Protein AF-A0AAD5RBA3-F1 (afdb_monomer)

InterPro domains:
  IPR004045 Glutathione S-transferase, N-terminal [PS50404] (87-194)
  IPR004046 Glutathione S-transferase, C-terminal [PF14497] (157-250)
  IPR010987 Glutathione S-transferase, C-terminal-like [PS50405] (135-258)
  IPR036249 Thioredoxin-like superfamily [SSF52833] (88-130)
  IPR036282 Glutathione S-transferase, C-terminal domain superfamily [SSF47616] (133-252)
  IPR050213 Glutathione S-transferase superfamily [PTHR11571] (128-251)

Secondary structure (DSSP, 8-state):
------------TTSSGGGSSS--------------SSSTTTSTTTTS-SSS-HHHHHHHHHHHHHH--HHHHHHHHHHHHHS---S--EEEEESSSTTHHHHHHHHHHTT---EEEEE-TTTHHHHHHHHS-SSHHHHHHHHHHHHHHHHHHHHHHHHHT--SHHHHHHHHHHHHHHHHHHHHHHHHHHHHTTSS-SSSSS--HHHHHHHHHHHHHHHH-TTTTTT-HHHHHHHHHHHT-TTTHHHHHHHSPPPPPP-

Solvent-accessible surface area (backbone atoms only — not comparable to full-atom values): 15992 Å² total; per-residue (Å²): 134,80,85,85,92,84,88,91,88,86,88,61,91,78,66,66,66,80,74,68,84,81,71,87,82,87,88,84,91,82,90,83,85,90,80,91,82,70,62,76,80,69,54,71,66,74,80,72,67,88,84,73,62,75,65,59,57,52,53,52,49,51,57,49,53,76,70,35,60,77,71,48,45,53,51,50,53,51,52,55,61,72,70,55,81,86,67,91,44,71,48,80,38,56,86,61,54,80,86,50,38,66,57,53,49,52,31,60,75,71,70,49,77,63,45,78,46,63,44,50,83,84,53,38,64,63,65,43,25,70,44,43,36,82,42,76,67,40,30,54,50,35,53,52,52,35,51,56,44,49,54,55,46,50,43,47,49,57,22,73,74,42,80,53,68,71,61,24,54,53,33,44,52,51,34,70,63,44,52,62,59,52,51,48,54,51,37,52,49,22,53,75,49,68,48,81,28,77,57,66,89,53,86,34,58,36,50,56,47,46,47,52,42,54,54,54,45,36,74,77,36,67,66,74,48,71,92,36,66,64,47,42,51,37,42,55,51,58,56,59,35,84,93,48,23,71,58,42,71,74,72,46,81,81,77,71,75,89,126

Nearest PDB structures (foldseek):
  2vcv-assembly8_P  TM=6.907E-01  e=1.932E-08  Homo sapiens
  1gsd-assembly1_A  TM=6.929E-01  e=4.645E-08  Homo sapiens
  5jcu-assembly2_D  TM=7.006E-01  e=5.476E-08  Homo sapiens
  2vct-assembly1_B  TM=6.713E-01  e=4.907E-08  Homo sapiens
  1ydk-assembly1_B  TM=6.712E-01  e=5.183E-08  Homo sapiens

Organism: Parelaphostrongylus tenuis (NCBI:txid148309)

Structure (mmCIF, N/CA/C/O backbone):
data_AF-A0AAD5RBA3-F1
#
_entry.id   AF-A0AAD5RBA3-F1
#
loop_
_atom_site.group_PDB
_atom_site.id
_atom_site.type_symbol
_atom_site.label_atom_id
_atom_site.label_alt_id
_atom_site.label_comp_id
_atom_site.label_asym_id
_atom_site.label_entity_id
_atom_site.label_seq_id
_atom_site.pdbx_PDB_ins_code
_atom_site.Cartn_x
_atom_site.Cartn_y
_atom_site.Cartn_z
_atom_site.occupancy
_atom_site.B_iso_or_equiv
_atom_site.auth_seq_id
_atom_site.auth_comp_id
_atom_site.auth_asym_id
_atom_site.auth_atom_id
_atom_site.pdbx_PDB_model_num
ATOM 1 N N . MET A 1 1 ? 56.903 -26.039 -48.514 1.00 31.09 1 MET A N 1
ATOM 2 C CA . MET A 1 1 ? 57.037 -26.630 -47.168 1.00 31.09 1 MET A CA 1
ATOM 3 C C . MET A 1 1 ? 56.772 -25.545 -46.135 1.00 31.09 1 MET A C 1
ATOM 5 O O . MET A 1 1 ? 57.351 -24.479 -46.255 1.00 31.09 1 MET A O 1
ATOM 9 N N . ASN A 1 2 ? 55.887 -25.869 -45.190 1.00 31.16 2 ASN A N 1
ATOM 10 C CA . ASN A 1 2 ? 55.708 -25.348 -43.826 1.00 31.16 2 ASN A CA 1
ATOM 11 C C . ASN A 1 2 ? 55.337 -23.868 -43.576 1.00 31.16 2 ASN A C 1
ATOM 13 O O . ASN A 1 2 ? 56.165 -22.968 -43.583 1.00 31.16 2 ASN A O 1
ATOM 17 N N . GLN A 1 3 ? 54.057 -23.699 -43.220 1.00 28.70 3 GLN A N 1
ATOM 18 C CA . GLN A 1 3 ? 53.506 -22.716 -42.270 1.00 28.70 3 GLN A CA 1
ATOM 19 C C . GLN A 1 3 ? 54.013 -22.962 -40.815 1.00 28.70 3 GLN A C 1
ATOM 21 O O . GLN A 1 3 ? 54.613 -24.021 -40.610 1.00 28.70 3 GLN A O 1
ATOM 26 N N . PRO A 1 4 ? 53.731 -22.110 -39.786 1.00 41.41 4 PRO A N 1
ATOM 27 C CA . PRO A 1 4 ? 52.734 -21.023 -39.747 1.00 41.41 4 PRO A CA 1
ATOM 28 C C . PRO A 1 4 ? 53.167 -19.670 -39.143 1.00 41.41 4 PRO A C 1
ATOM 30 O O . PRO A 1 4 ? 54.041 -19.563 -38.286 1.00 41.41 4 PRO A O 1
ATOM 33 N N . VAL A 1 5 ? 52.419 -18.639 -39.544 1.00 32.75 5 VAL A N 1
ATOM 34 C CA . VAL A 1 5 ? 52.312 -17.332 -38.884 1.00 32.75 5 VAL A CA 1
ATOM 35 C C . VAL A 1 5 ? 51.273 -17.453 -37.772 1.00 32.75 5 VAL A C 1
ATOM 37 O O . VAL A 1 5 ? 50.131 -17.823 -38.034 1.00 32.75 5 VAL A O 1
ATOM 40 N N . ASN A 1 6 ? 51.660 -17.148 -36.535 1.00 36.88 6 ASN A N 1
ATOM 41 C CA . ASN A 1 6 ? 50.747 -17.076 -35.402 1.00 36.88 6 ASN A CA 1
ATOM 42 C C . ASN A 1 6 ? 51.150 -15.896 -34.510 1.00 36.88 6 ASN A C 1
ATOM 44 O O . ASN A 1 6 ? 52.152 -15.988 -33.803 1.00 36.88 6 ASN A O 1
ATOM 48 N N . LYS A 1 7 ? 50.400 -14.792 -34.601 1.00 45.03 7 LYS A N 1
ATOM 49 C CA . LYS A 1 7 ? 50.082 -13.807 -33.546 1.00 45.03 7 LYS A CA 1
ATOM 50 C C . LYS A 1 7 ? 49.581 -12.515 -34.190 1.00 45.03 7 LYS A C 1
ATOM 52 O O . LYS A 1 7 ? 50.202 -12.035 -35.130 1.00 45.03 7 LYS A O 1
ATOM 57 N N . LEU A 1 8 ? 48.532 -11.953 -33.584 1.00 36.84 8 LEU A N 1
ATOM 58 C CA . LEU A 1 8 ? 47.862 -10.667 -33.851 1.00 36.84 8 LEU A CA 1
ATOM 59 C C . LEU A 1 8 ? 46.559 -10.760 -34.659 1.00 36.84 8 LEU A C 1
ATOM 61 O O . LEU A 1 8 ? 46.485 -10.340 -35.808 1.00 36.84 8 LEU A O 1
ATOM 65 N N . ALA A 1 9 ? 45.515 -11.264 -33.995 1.00 35.66 9 ALA A N 1
ATOM 66 C CA . ALA A 1 9 ? 44.122 -10.877 -34.232 1.00 35.66 9 ALA A CA 1
ATOM 67 C C . ALA A 1 9 ? 43.260 -11.275 -33.013 1.00 35.66 9 ALA A C 1
ATOM 69 O O . ALA A 1 9 ? 42.467 -12.207 -33.099 1.00 35.66 9 ALA A O 1
ATOM 70 N N . GLU A 1 10 ? 43.440 -10.613 -31.863 1.00 36.97 10 GLU A N 1
ATOM 71 C CA . GLU A 1 10 ? 42.597 -10.846 -30.669 1.00 36.97 10 GLU A CA 1
ATOM 72 C C . GLU A 1 10 ? 42.013 -9.579 -30.015 1.00 36.97 10 GLU A C 1
ATOM 74 O O . GLU A 1 10 ? 41.426 -9.684 -28.948 1.00 36.97 10 GLU A O 1
ATOM 79 N N . ASP A 1 11 ? 42.022 -8.416 -30.677 1.00 40.28 11 ASP A N 1
ATOM 80 C CA . ASP A 1 11 ? 41.429 -7.188 -30.112 1.00 40.28 11 ASP A CA 1
ATOM 81 C C . ASP A 1 11 ? 40.329 -6.590 -31.007 1.00 40.28 11 ASP A C 1
ATOM 83 O O . ASP A 1 11 ? 40.478 -5.512 -31.579 1.00 40.28 11 ASP A O 1
ATOM 87 N N . HIS A 1 12 ? 39.188 -7.283 -31.132 1.00 34.44 12 HIS A N 1
ATOM 88 C CA . HIS A 1 12 ? 37.967 -6.688 -31.695 1.00 34.44 12 HIS A CA 1
ATOM 89 C C . HIS A 1 12 ? 36.758 -6.881 -30.753 1.00 34.44 12 HIS A C 1
ATOM 91 O O . HIS A 1 12 ? 36.380 -8.024 -30.469 1.00 34.44 12 HIS A O 1
ATOM 97 N N . PRO A 1 13 ? 36.079 -5.801 -30.312 1.00 32.66 13 PRO A N 1
ATOM 98 C CA . PRO A 1 13 ? 35.059 -5.822 -29.249 1.00 32.66 13 PRO A CA 1
ATOM 99 C C . PRO A 1 13 ? 33.735 -6.532 -29.597 1.00 32.66 13 PRO A C 1
ATOM 101 O O . PRO A 1 13 ? 32.810 -6.552 -28.790 1.00 32.66 13 PRO A O 1
ATOM 104 N N . TYR A 1 14 ? 33.633 -7.170 -30.764 1.00 31.97 14 TYR A N 1
ATOM 105 C CA . TYR A 1 14 ? 32.444 -7.926 -31.183 1.00 31.97 14 TYR A CA 1
ATOM 106 C C . TYR A 1 14 ? 32.539 -9.444 -30.931 1.00 31.97 14 TYR A C 1
ATOM 108 O O . TYR A 1 14 ? 31.539 -10.147 -31.072 1.00 31.97 14 TYR A O 1
ATOM 116 N N . VAL A 1 15 ? 33.699 -9.972 -30.514 1.00 39.09 15 VAL A N 1
ATOM 117 C CA . VAL A 1 15 ? 33.869 -11.412 -30.207 1.00 39.09 15 VAL A CA 1
ATOM 118 C C . VAL A 1 15 ? 33.515 -11.744 -28.746 1.00 39.09 15 VAL A C 1
ATOM 120 O O . VAL A 1 15 ? 33.177 -12.884 -28.426 1.00 39.09 15 VAL A O 1
ATOM 123 N N . THR A 1 16 ? 33.467 -10.749 -27.861 1.00 37.12 16 THR A N 1
ATOM 124 C CA . THR A 1 16 ? 33.229 -10.949 -26.420 1.00 37.12 16 THR A CA 1
ATOM 125 C C . THR A 1 16 ? 31.744 -11.083 -26.049 1.00 37.12 16 THR A C 1
ATOM 127 O O . THR A 1 16 ? 31.422 -11.655 -25.011 1.00 37.12 16 THR A O 1
ATOM 130 N N . LEU A 1 17 ? 30.808 -10.661 -26.909 1.00 30.39 17 LEU A N 1
ATOM 131 C CA . LEU A 1 17 ? 29.372 -10.690 -26.581 1.00 30.39 17 LEU A CA 1
ATOM 132 C C . LEU A 1 17 ? 28.710 -12.063 -26.809 1.00 30.39 17 LEU A C 1
ATOM 134 O O . LEU A 1 17 ? 27.711 -12.394 -26.174 1.00 30.39 17 LEU A O 1
ATOM 138 N N . ARG A 1 18 ? 29.281 -12.919 -27.668 1.00 30.16 18 ARG A N 1
ATOM 139 C CA . ARG A 1 18 ? 28.702 -14.244 -27.974 1.00 30.16 18 ARG A CA 1
ATOM 140 C C . ARG A 1 18 ? 29.036 -15.329 -26.946 1.00 30.16 18 ARG A C 1
ATOM 142 O O . ARG A 1 18 ? 28.535 -16.444 -27.058 1.00 30.16 18 ARG A O 1
ATOM 149 N N . ARG A 1 19 ? 29.857 -15.012 -25.940 1.00 32.91 19 ARG A N 1
ATOM 150 C CA . ARG A 1 19 ? 30.263 -15.941 -24.872 1.00 32.91 19 ARG A CA 1
ATOM 151 C C . ARG A 1 19 ? 29.513 -15.722 -23.551 1.00 32.91 19 ARG A C 1
ATOM 153 O O . ARG A 1 19 ? 29.763 -16.452 -22.601 1.00 32.91 19 ARG A O 1
ATOM 160 N N . TRP A 1 20 ? 28.579 -14.768 -23.502 1.00 29.72 20 TRP A N 1
ATOM 161 C CA . TRP A 1 20 ? 27.941 -14.317 -22.258 1.00 29.72 20 TRP A CA 1
ATOM 162 C C . TRP A 1 20 ? 26.481 -14.776 -22.056 1.00 29.72 20 TRP A C 1
ATOM 164 O O . TRP A 1 20 ? 25.928 -14.590 -20.982 1.00 29.72 20 TRP A O 1
ATOM 174 N N . LEU A 1 21 ? 25.853 -15.438 -23.037 1.00 31.70 21 LEU A N 1
ATOM 175 C CA . LEU A 1 21 ? 24.434 -15.847 -22.961 1.00 31.70 21 LEU A CA 1
ATOM 176 C C . LEU A 1 21 ? 24.179 -17.327 -22.611 1.00 31.70 21 LEU A C 1
ATOM 178 O O . LEU A 1 21 ? 23.068 -17.813 -22.799 1.00 31.70 21 LEU A O 1
ATOM 182 N N . HIS A 1 22 ? 25.161 -18.064 -22.078 1.00 32.75 22 HIS A N 1
ATOM 183 C CA . HIS A 1 22 ? 24.964 -19.491 -21.756 1.00 32.75 22 HIS A CA 1
ATOM 184 C C . HIS A 1 22 ? 25.326 -19.954 -20.345 1.00 32.75 22 HIS A C 1
ATOM 186 O O . HIS A 1 22 ? 25.264 -21.152 -20.075 1.00 32.75 22 HIS A O 1
ATOM 192 N N . THR A 1 23 ? 25.610 -19.061 -19.404 1.00 31.00 23 THR A N 1
ATOM 193 C CA . THR A 1 23 ? 25.875 -19.476 -18.020 1.00 31.00 23 THR A CA 1
ATOM 194 C C . THR A 1 23 ? 25.178 -18.552 -17.042 1.00 31.00 23 THR A C 1
ATOM 196 O O . THR A 1 23 ? 25.769 -17.616 -16.518 1.00 31.00 23 THR A O 1
ATOM 199 N N . GLY A 1 24 ? 23.905 -18.846 -16.780 1.00 30.03 24 GLY A N 1
ATOM 200 C CA . GLY A 1 24 ? 23.332 -18.504 -15.489 1.00 30.03 24 GLY A CA 1
ATOM 201 C C . GLY A 1 24 ? 24.026 -19.320 -14.399 1.00 30.03 24 GLY A C 1
ATOM 202 O O . GLY A 1 24 ? 24.258 -20.521 -14.570 1.00 30.03 24 GLY A O 1
ATOM 203 N N . THR A 1 25 ? 24.255 -18.656 -13.268 1.00 30.02 25 THR A N 1
ATOM 204 C CA . THR A 1 25 ? 24.757 -19.125 -11.962 1.00 30.02 25 THR A CA 1
ATOM 205 C C . THR A 1 25 ? 26.277 -19.093 -11.754 1.00 30.02 25 THR A C 1
ATOM 207 O O . THR A 1 25 ? 27.027 -19.921 -12.267 1.00 30.02 25 THR A O 1
ATOM 210 N N . GLU A 1 26 ? 26.700 -18.145 -10.917 1.00 28.97 26 GLU A N 1
ATOM 211 C CA . GLU A 1 26 ? 28.038 -18.018 -10.344 1.00 28.97 26 GLU A CA 1
ATOM 212 C C . GLU A 1 26 ? 28.280 -18.977 -9.149 1.00 28.97 26 GLU A C 1
ATOM 214 O O . GLU A 1 26 ? 27.447 -19.105 -8.259 1.00 28.97 26 GLU A O 1
ATOM 219 N N . ILE A 1 27 ? 29.462 -19.619 -9.194 1.00 28.91 27 ILE A N 1
ATOM 220 C CA . ILE A 1 27 ? 30.486 -19.898 -8.152 1.00 28.91 27 ILE A CA 1
ATOM 221 C C . ILE A 1 27 ? 30.147 -20.779 -6.914 1.00 28.91 27 ILE A C 1
ATOM 223 O O . ILE A 1 27 ? 29.463 -20.351 -5.998 1.00 28.91 27 ILE A O 1
ATOM 227 N N . PHE A 1 28 ? 30.755 -21.986 -6.833 1.00 22.25 28 PHE A N 1
ATOM 228 C CA . PHE A 1 28 ? 31.864 -22.359 -5.904 1.00 22.25 28 PHE A CA 1
ATOM 229 C C . PHE A 1 28 ? 32.377 -23.824 -6.133 1.00 22.25 28 PHE A C 1
ATOM 231 O O . PHE A 1 28 ? 31.664 -24.798 -5.922 1.00 22.25 28 PHE A O 1
ATOM 238 N N . ILE A 1 29 ? 33.627 -23.931 -6.628 1.00 29.86 29 ILE A N 1
ATOM 239 C CA . ILE A 1 29 ? 34.730 -24.940 -6.513 1.00 29.86 29 ILE A CA 1
ATOM 240 C C . ILE A 1 29 ? 34.392 -26.368 -5.962 1.00 29.86 29 ILE A C 1
ATOM 242 O O . ILE A 1 29 ? 33.989 -26.512 -4.817 1.00 29.86 29 ILE A O 1
ATOM 246 N N . THR A 1 30 ? 34.607 -27.504 -6.659 1.00 26.53 30 THR A N 1
ATOM 247 C CA . THR A 1 30 ? 35.905 -28.220 -6.828 1.00 26.53 30 THR A CA 1
ATOM 248 C C . THR A 1 30 ? 35.796 -29.469 -7.743 1.00 26.53 30 THR A C 1
ATOM 250 O O . THR A 1 30 ? 34.804 -30.186 -7.736 1.00 26.53 30 THR A O 1
ATOM 253 N N . ARG A 1 31 ? 36.868 -29.707 -8.527 1.00 26.73 31 ARG A N 1
ATOM 254 C CA . ARG A 1 31 ? 37.345 -30.932 -9.228 1.00 26.73 31 ARG A CA 1
ATOM 255 C C . ARG A 1 31 ? 36.385 -32.127 -9.438 1.00 26.73 31 ARG A C 1
ATOM 257 O O . ARG A 1 31 ? 36.128 -32.892 -8.520 1.00 26.73 31 ARG A O 1
ATOM 264 N N . THR A 1 32 ? 36.134 -32.484 -10.703 1.00 28.06 32 THR A N 1
ATOM 265 C CA . THR A 1 32 ? 36.784 -33.625 -11.403 1.00 28.06 32 THR A CA 1
ATOM 266 C C . THR A 1 32 ? 36.302 -33.726 -12.857 1.00 28.06 32 THR A C 1
ATOM 268 O O . THR A 1 32 ? 35.156 -33.438 -13.183 1.00 28.06 32 THR A O 1
ATOM 271 N N . ALA A 1 33 ? 37.236 -34.061 -13.746 1.00 33.28 33 ALA A N 1
ATOM 272 C CA . ALA A 1 33 ? 37.074 -34.098 -15.192 1.00 33.28 33 ALA A CA 1
ATOM 273 C C . ALA A 1 33 ? 36.445 -35.414 -15.699 1.00 33.28 33 ALA A C 1
ATOM 275 O O . ALA A 1 33 ? 36.420 -36.412 -14.989 1.00 33.28 33 ALA A O 1
ATOM 276 N N . VAL A 1 34 ? 36.102 -35.399 -16.996 1.00 34.47 34 VAL A N 1
ATOM 277 C CA . VAL A 1 34 ? 35.817 -36.535 -17.902 1.00 34.47 34 VAL A CA 1
ATOM 278 C C . VAL A 1 34 ? 34.356 -37.003 -17.968 1.00 34.47 34 VAL A C 1
ATOM 280 O O . VAL A 1 34 ? 33.946 -37.864 -17.209 1.00 34.47 34 VAL A O 1
ATOM 283 N N . LEU A 1 35 ? 33.600 -36.491 -18.959 1.00 31.47 35 LEU A N 1
ATOM 284 C CA . LEU A 1 35 ? 32.678 -37.254 -19.841 1.00 31.47 35 LEU A CA 1
ATOM 285 C C . LEU A 1 35 ? 31.957 -36.312 -20.834 1.00 31.47 35 LEU A C 1
ATOM 287 O O . LEU A 1 35 ? 30.741 -36.153 -20.842 1.00 31.47 35 LEU A O 1
ATOM 291 N N . GLY A 1 36 ? 32.736 -35.649 -21.695 1.00 33.38 36 GLY A N 1
ATOM 292 C CA . GLY A 1 36 ? 32.264 -34.603 -22.616 1.00 33.38 36 GLY A CA 1
ATOM 293 C C . GLY A 1 36 ? 31.859 -35.045 -24.029 1.00 33.38 36 GLY A C 1
ATOM 294 O O . GLY A 1 36 ? 31.789 -34.190 -24.902 1.00 33.38 36 GLY A O 1
ATOM 295 N N . ARG A 1 37 ? 31.620 -36.335 -24.318 1.00 33.66 37 ARG A N 1
ATOM 296 C CA . ARG A 1 37 ? 31.294 -36.773 -25.701 1.00 33.66 37 ARG A CA 1
ATOM 297 C C . ARG A 1 37 ? 30.050 -37.642 -25.903 1.00 33.66 37 ARG A C 1
ATOM 299 O O . ARG A 1 37 ? 29.748 -37.969 -27.042 1.00 33.66 37 ARG A O 1
ATOM 306 N N . HIS A 1 38 ? 29.254 -37.911 -24.866 1.00 35.78 38 HIS A N 1
ATOM 307 C CA . HIS A 1 38 ? 27.991 -38.656 -25.028 1.00 35.78 38 HIS A CA 1
ATOM 308 C C . HIS A 1 38 ? 26.710 -37.881 -24.679 1.00 35.78 38 HIS A C 1
ATOM 310 O O . HIS A 1 38 ? 25.620 -38.377 -24.943 1.00 35.78 38 HIS A O 1
ATOM 316 N N . LEU A 1 39 ? 26.796 -36.641 -24.177 1.00 34.84 39 LEU A N 1
ATOM 317 C CA . LEU A 1 39 ? 25.595 -35.858 -23.841 1.00 34.84 39 LEU A CA 1
ATOM 318 C C . LEU A 1 39 ? 24.957 -35.131 -25.040 1.00 34.84 39 LEU A C 1
ATOM 320 O O . LEU A 1 39 ? 23.752 -34.891 -25.036 1.00 34.84 39 LEU A O 1
ATOM 324 N N . ALA A 1 40 ? 25.726 -34.816 -26.087 1.00 34.06 40 ALA A N 1
ATOM 325 C CA . ALA A 1 40 ? 25.219 -34.067 -27.244 1.00 34.06 40 ALA A CA 1
ATOM 326 C C . ALA A 1 40 ? 24.235 -34.874 -28.120 1.00 34.06 40 ALA A C 1
ATOM 328 O O . ALA A 1 40 ? 23.427 -34.286 -28.836 1.00 34.06 40 ALA A O 1
ATOM 329 N N . ALA A 1 41 ? 24.245 -36.208 -28.026 1.00 38.56 41 ALA A N 1
ATOM 330 C CA . ALA A 1 41 ? 23.314 -37.078 -28.749 1.00 38.56 41 ALA A CA 1
ATOM 331 C C . ALA A 1 41 ? 21.943 -37.235 -28.055 1.00 38.56 41 ALA A C 1
ATOM 333 O O . ALA A 1 41 ? 21.011 -37.743 -28.667 1.00 38.56 41 ALA A O 1
ATOM 334 N N . LEU A 1 42 ? 21.794 -36.777 -26.805 1.00 40.81 42 LEU A N 1
ATOM 335 C CA . LEU A 1 42 ? 20.566 -36.950 -26.013 1.00 40.81 42 LEU A CA 1
ATOM 336 C C . LEU A 1 42 ? 19.716 -35.678 -25.883 1.00 40.81 42 LEU A C 1
ATOM 338 O O . LEU A 1 42 ? 18.588 -35.751 -25.409 1.00 40.81 42 LEU A O 1
ATOM 342 N N . ILE A 1 43 ? 20.225 -34.521 -26.315 1.00 41.81 43 ILE A N 1
ATOM 343 C CA . ILE A 1 43 ? 19.524 -33.231 -26.173 1.00 41.81 43 ILE A CA 1
ATOM 344 C C . ILE A 1 43 ? 18.743 -32.859 -27.447 1.00 41.81 43 ILE A C 1
ATOM 346 O O . ILE A 1 43 ? 17.775 -32.106 -27.388 1.00 41.81 43 ILE A O 1
ATOM 350 N N . LYS A 1 44 ? 19.082 -33.445 -28.602 1.00 36.09 44 LYS A N 1
ATOM 351 C CA . LYS A 1 44 ? 18.426 -33.136 -29.883 1.00 36.09 44 LYS A CA 1
ATOM 352 C C . LYS A 1 44 ? 16.960 -33.604 -30.032 1.00 36.09 44 LYS A C 1
ATOM 354 O O . LYS A 1 44 ? 16.262 -32.986 -30.829 1.00 36.09 44 LYS A O 1
ATOM 359 N N . PRO A 1 45 ? 16.440 -34.592 -29.274 1.00 40.88 45 PRO A N 1
ATOM 360 C CA . PRO A 1 45 ? 15.003 -34.888 -29.276 1.00 40.88 45 PRO A CA 1
ATOM 361 C C . PRO A 1 45 ? 14.176 -34.001 -28.330 1.00 40.88 45 PRO A C 1
ATOM 363 O O . PRO A 1 45 ? 12.956 -33.975 -28.449 1.00 40.88 45 PRO A O 1
ATOM 366 N N . LEU A 1 46 ? 14.799 -33.267 -27.396 1.00 40.41 46 LEU A N 1
ATOM 367 C CA . LEU A 1 46 ? 14.068 -32.534 -26.350 1.00 40.41 46 LEU A CA 1
ATOM 368 C C . LEU A 1 46 ? 13.444 -31.212 -26.842 1.00 40.41 46 LEU A C 1
ATOM 370 O O . LEU A 1 46 ? 12.648 -30.617 -26.130 1.00 40.41 46 LEU A O 1
ATOM 374 N N . ILE A 1 47 ? 13.796 -30.764 -28.051 1.00 40.53 47 ILE A N 1
ATOM 375 C CA . ILE A 1 47 ? 13.328 -29.498 -28.649 1.00 40.53 47 ILE A CA 1
ATOM 376 C C . ILE A 1 47 ? 12.231 -29.734 -29.713 1.00 40.53 47 ILE A C 1
ATOM 378 O O . ILE A 1 47 ? 11.617 -28.788 -30.185 1.00 40.53 47 ILE A O 1
ATOM 382 N N . LEU A 1 48 ? 11.923 -30.990 -30.070 1.00 37.41 48 LEU A N 1
ATOM 383 C CA . LEU A 1 48 ? 10.931 -31.322 -31.111 1.00 37.41 48 LEU A CA 1
ATOM 384 C C . LEU A 1 48 ? 9.689 -32.070 -30.594 1.00 37.41 48 LEU A C 1
ATOM 386 O O . LEU A 1 48 ? 8.892 -32.554 -31.391 1.00 37.41 48 LEU A O 1
ATOM 390 N N . ALA A 1 49 ? 9.493 -32.158 -29.277 1.00 39.03 49 ALA A N 1
ATOM 391 C CA . ALA A 1 49 ? 8.375 -32.885 -28.672 1.00 39.03 49 ALA A CA 1
ATOM 392 C C . ALA A 1 49 ? 7.317 -31.954 -28.049 1.00 39.03 49 ALA A C 1
ATOM 394 O O . ALA A 1 49 ? 6.812 -32.219 -26.964 1.00 39.03 49 ALA A O 1
ATOM 395 N N . GLU A 1 50 ? 6.945 -30.876 -28.739 1.00 43.72 50 GLU A N 1
ATOM 396 C CA . GLU A 1 50 ? 5.711 -30.127 -28.464 1.00 43.72 50 GLU A CA 1
ATOM 397 C C . GLU A 1 50 ? 4.702 -30.416 -29.581 1.00 43.72 50 GLU A C 1
ATOM 399 O O . GLU A 1 50 ? 4.561 -29.641 -30.519 1.00 43.72 50 GLU A O 1
ATOM 404 N N . SER A 1 51 ? 4.077 -31.602 -29.543 1.00 42.38 51 SER A N 1
ATOM 405 C CA . SER A 1 51 ? 2.769 -31.901 -30.186 1.00 42.38 51 SER A CA 1
ATOM 406 C C . SER A 1 51 ? 2.365 -33.388 -30.192 1.00 42.38 51 SER A C 1
ATOM 408 O O . SER A 1 51 ? 1.360 -33.732 -30.808 1.00 42.38 51 SER A O 1
ATOM 410 N N . ALA A 1 52 ? 3.048 -34.294 -29.477 1.00 33.72 52 ALA A N 1
ATOM 411 C CA . ALA A 1 52 ? 2.592 -35.687 -29.391 1.00 33.72 52 ALA A CA 1
ATOM 412 C C . ALA A 1 52 ? 2.824 -36.331 -28.011 1.00 33.72 52 ALA A C 1
ATOM 414 O O . ALA A 1 52 ? 3.918 -36.765 -27.673 1.00 33.72 52 ALA A O 1
ATOM 415 N N . GLN A 1 53 ? 1.723 -36.426 -27.259 1.00 39.69 53 GLN A N 1
ATOM 416 C CA . GLN A 1 53 ? 1.405 -37.436 -26.239 1.00 39.69 53 GLN A CA 1
ATOM 417 C C . GLN A 1 53 ? 2.360 -37.587 -25.038 1.00 39.69 53 GLN A C 1
ATOM 419 O O . GLN A 1 53 ? 3.385 -38.267 -25.076 1.00 39.69 53 GLN A O 1
ATOM 424 N N . ALA A 1 54 ? 1.875 -37.094 -23.892 1.00 45.28 54 ALA A N 1
ATOM 425 C CA . ALA A 1 54 ? 2.420 -37.277 -22.544 1.00 45.28 54 ALA A CA 1
ATOM 426 C C . ALA A 1 54 ? 2.767 -38.737 -22.164 1.00 45.28 54 ALA A C 1
ATOM 428 O O . ALA A 1 54 ? 3.566 -38.947 -21.259 1.00 45.28 54 ALA A O 1
ATOM 429 N N . ALA A 1 55 ? 2.240 -39.743 -22.872 1.00 42.69 55 ALA A N 1
ATOM 430 C CA . ALA A 1 55 ? 2.535 -41.158 -22.639 1.00 42.69 55 ALA A CA 1
ATOM 431 C C . ALA A 1 55 ? 3.980 -41.561 -23.003 1.00 42.69 55 ALA A C 1
ATOM 433 O O . ALA A 1 55 ? 4.583 -42.367 -22.296 1.00 42.69 55 ALA A O 1
ATOM 434 N N . TRP A 1 56 ? 4.579 -40.981 -24.052 1.00 39.31 56 TRP A N 1
ATOM 435 C CA . TRP A 1 56 ? 5.954 -41.322 -24.452 1.00 39.31 56 TRP A CA 1
ATOM 436 C C . TRP A 1 56 ? 7.000 -40.716 -23.519 1.00 39.31 56 TRP A C 1
ATOM 438 O O . TRP A 1 56 ? 8.001 -41.361 -23.215 1.00 39.31 56 TRP A O 1
ATOM 448 N N . VAL A 1 57 ? 6.745 -39.507 -23.012 1.00 48.00 57 VAL A N 1
ATOM 449 C CA . VAL A 1 57 ? 7.603 -38.857 -22.012 1.00 48.00 57 VAL A CA 1
ATOM 450 C C . VAL A 1 57 ? 7.571 -39.639 -20.700 1.00 48.00 57 VAL A C 1
ATOM 452 O O . VAL A 1 57 ? 8.620 -39.869 -20.109 1.00 48.00 57 VAL A O 1
ATOM 455 N N . GLU A 1 58 ? 6.401 -40.121 -20.279 1.00 47.75 58 GLU A N 1
ATOM 456 C CA . GLU A 1 58 ? 6.243 -40.926 -19.061 1.00 47.75 58 GLU A CA 1
ATOM 457 C C . GLU A 1 58 ? 6.965 -42.281 -19.173 1.00 47.75 58 GLU A C 1
ATOM 459 O O . GLU A 1 58 ? 7.735 -42.641 -18.281 1.00 47.75 58 GLU A O 1
ATOM 464 N N . VAL A 1 59 ? 6.826 -42.992 -20.300 1.00 51.84 59 VAL A N 1
ATOM 465 C CA . VAL A 1 59 ? 7.554 -44.249 -20.558 1.00 51.84 59 VAL A CA 1
ATOM 466 C C . VAL A 1 59 ? 9.064 -44.007 -20.639 1.00 51.84 59 VAL A C 1
ATOM 468 O O . VAL A 1 59 ? 9.827 -44.720 -19.988 1.00 51.84 59 VAL A O 1
ATOM 471 N N . TYR A 1 60 ? 9.505 -42.970 -21.359 1.00 48.84 60 TYR A N 1
ATOM 472 C CA . TYR A 1 60 ? 10.921 -42.624 -21.498 1.00 48.84 60 TYR A CA 1
ATOM 473 C C . TYR A 1 60 ? 11.555 -42.232 -20.153 1.00 48.84 60 TYR A C 1
ATOM 475 O O . TYR A 1 60 ? 12.632 -42.731 -19.808 1.00 48.84 60 TYR A O 1
ATOM 483 N N . LEU A 1 61 ? 10.856 -41.424 -19.346 1.00 52.81 61 LEU A N 1
ATOM 484 C CA . LEU A 1 61 ? 11.259 -41.070 -17.984 1.00 52.81 61 LEU A CA 1
ATOM 485 C C . LEU A 1 61 ? 11.317 -42.301 -17.077 1.00 52.81 61 LEU A C 1
ATOM 487 O O . LEU A 1 61 ? 12.297 -42.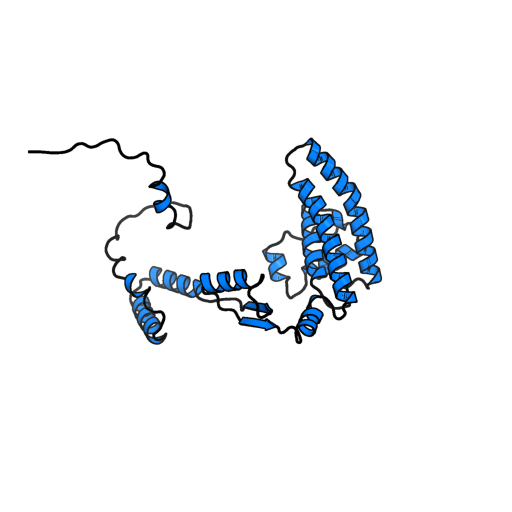447 -16.350 1.00 52.81 61 LEU A O 1
ATOM 491 N N . ARG A 1 62 ? 10.351 -43.228 -17.153 1.00 55.97 62 ARG A N 1
ATOM 492 C CA . ARG A 1 62 ? 10.390 -44.500 -16.405 1.00 55.97 62 ARG A CA 1
ATOM 493 C C . ARG A 1 62 ? 11.611 -45.346 -16.781 1.00 55.97 62 ARG A C 1
ATOM 495 O O . ARG A 1 62 ? 12.287 -45.853 -15.887 1.00 55.97 62 ARG A O 1
ATOM 502 N N . THR A 1 63 ? 11.970 -45.432 -18.065 1.00 55.81 63 THR A N 1
ATOM 503 C CA . THR A 1 63 ? 13.212 -46.107 -18.498 1.00 55.81 63 THR A CA 1
ATOM 504 C C . THR A 1 63 ? 14.491 -45.403 -18.044 1.00 55.81 63 THR A C 1
ATOM 506 O O . THR A 1 63 ? 15.476 -46.079 -17.751 1.00 55.81 63 THR A O 1
ATOM 509 N N . LEU A 1 64 ? 14.508 -44.069 -17.967 1.00 52.94 64 LEU A N 1
ATOM 510 C CA . LEU A 1 64 ? 15.648 -43.314 -17.434 1.00 52.94 64 LEU A CA 1
ATOM 511 C C . LEU A 1 64 ? 15.773 -43.461 -15.911 1.00 52.94 64 LEU A C 1
ATOM 513 O O . LEU A 1 64 ? 16.886 -43.604 -15.412 1.00 52.94 64 LEU A O 1
ATOM 517 N N . ILE A 1 65 ? 14.651 -43.496 -15.184 1.00 55.31 65 ILE A N 1
ATOM 518 C CA . ILE A 1 65 ? 14.593 -43.758 -13.736 1.00 55.31 65 ILE A CA 1
ATOM 519 C C . ILE A 1 65 ? 15.118 -45.166 -13.424 1.00 55.31 65 ILE A C 1
ATOM 521 O O . ILE A 1 65 ? 15.899 -45.322 -12.491 1.00 55.31 65 ILE A O 1
ATOM 525 N N . ALA A 1 66 ? 14.769 -46.168 -14.239 1.00 56.75 66 ALA A N 1
ATOM 526 C CA . ALA A 1 66 ? 15.255 -47.542 -14.084 1.00 56.75 66 ALA A CA 1
ATOM 527 C C . ALA A 1 66 ? 16.765 -47.708 -14.362 1.00 56.75 66 ALA A C 1
ATOM 529 O O . ALA A 1 66 ? 17.368 -48.674 -13.902 1.00 56.75 66 ALA A O 1
ATOM 530 N N . LYS A 1 67 ? 17.388 -46.782 -15.109 1.00 55.47 67 LYS A N 1
ATOM 531 C CA . LYS A 1 67 ? 18.815 -46.825 -15.494 1.00 55.47 67 LYS A CA 1
ATOM 532 C C . LYS A 1 67 ? 19.710 -45.865 -14.702 1.00 55.47 67 LYS A C 1
ATOM 534 O O . LYS A 1 67 ? 20.923 -45.863 -14.897 1.00 55.47 67 LYS A O 1
ATOM 539 N N . ALA A 1 68 ? 19.139 -45.028 -13.842 1.00 52.81 68 ALA A N 1
ATOM 540 C CA . ALA A 1 68 ? 19.868 -44.001 -13.115 1.00 52.81 68 ALA A CA 1
ATOM 541 C C . ALA A 1 68 ? 20.228 -44.459 -11.693 1.00 52.81 68 ALA A C 1
ATOM 543 O O . ALA A 1 68 ? 19.354 -44.629 -10.848 1.00 52.81 68 ALA A O 1
ATOM 544 N N . ASN A 1 69 ? 21.527 -44.565 -11.391 1.00 57.94 69 ASN A N 1
ATOM 545 C CA . ASN A 1 69 ? 22.026 -44.696 -10.014 1.00 57.94 69 ASN A CA 1
ATOM 546 C C . ASN A 1 69 ? 21.517 -43.514 -9.154 1.00 57.94 69 ASN A C 1
ATOM 548 O O . ASN A 1 69 ? 21.151 -42.476 -9.705 1.00 57.94 69 ASN A O 1
ATOM 552 N N . GLY A 1 70 ? 21.530 -43.624 -7.817 1.00 55.03 70 GLY A N 1
ATOM 553 C CA . GLY A 1 70 ? 20.855 -42.698 -6.880 1.00 55.03 70 GLY A CA 1
ATOM 554 C C . GLY A 1 70 ? 20.973 -41.183 -7.161 1.00 55.03 70 GLY A C 1
ATOM 555 O O . GLY A 1 70 ? 20.010 -40.444 -6.950 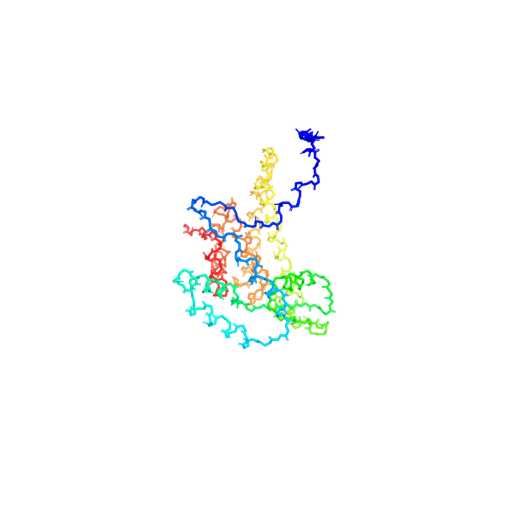1.00 55.03 70 GLY A O 1
ATOM 556 N N . ASN A 1 71 ? 22.085 -40.720 -7.745 1.00 56.47 71 ASN A N 1
ATOM 557 C CA . ASN A 1 71 ? 22.283 -39.325 -8.169 1.00 56.47 71 ASN A CA 1
ATOM 558 C C . ASN A 1 71 ? 21.392 -38.878 -9.349 1.00 56.47 71 ASN A C 1
ATOM 560 O O . ASN A 1 71 ? 20.994 -37.714 -9.418 1.00 56.47 71 ASN A O 1
ATOM 564 N N . GLY A 1 72 ? 21.044 -39.772 -10.277 1.00 54.66 72 GLY A N 1
ATOM 565 C CA . GLY A 1 72 ? 20.147 -39.458 -11.391 1.00 54.66 72 GLY A CA 1
ATOM 566 C C . GLY A 1 72 ? 18.673 -39.420 -10.976 1.00 54.66 72 GLY A C 1
ATOM 567 O O . GLY A 1 72 ? 17.943 -38.554 -11.451 1.00 54.66 72 GLY A O 1
ATOM 568 N N . ILE A 1 73 ? 18.253 -40.241 -10.004 1.00 57.97 73 ILE A N 1
ATOM 569 C CA . ILE A 1 73 ? 16.907 -40.157 -9.405 1.00 57.97 73 ILE A CA 1
ATOM 570 C C . ILE A 1 73 ? 16.726 -38.820 -8.671 1.00 57.97 73 ILE A C 1
ATOM 572 O O . ILE A 1 73 ? 15.692 -38.172 -8.825 1.00 57.97 73 ILE A O 1
ATOM 576 N N . ALA A 1 74 ? 17.736 -38.353 -7.927 1.00 56.56 74 ALA A N 1
ATOM 577 C CA . ALA A 1 74 ? 17.701 -37.043 -7.271 1.00 56.56 74 ALA A CA 1
ATOM 578 C C . ALA A 1 74 ? 17.613 -35.883 -8.284 1.00 56.56 74 ALA A C 1
ATOM 580 O O . ALA A 1 74 ? 16.835 -34.946 -8.092 1.00 56.56 74 ALA A O 1
ATOM 581 N N . LYS A 1 75 ? 18.349 -35.970 -9.401 1.00 53.38 75 LYS A N 1
ATOM 582 C CA . LYS A 1 75 ? 18.301 -34.978 -10.488 1.00 53.38 75 LYS A CA 1
ATOM 583 C C . LYS A 1 75 ? 16.944 -34.966 -11.204 1.00 53.38 75 LYS A C 1
ATOM 585 O O . LYS A 1 75 ? 16.418 -33.888 -11.456 1.00 53.38 75 LYS A O 1
ATOM 590 N N . ILE A 1 76 ? 16.345 -36.131 -11.460 1.00 56.28 76 ILE A N 1
ATOM 591 C CA . ILE A 1 76 ? 15.003 -36.254 -12.058 1.00 56.28 76 ILE A CA 1
ATOM 592 C C . ILE A 1 76 ? 13.924 -35.737 -11.100 1.00 56.28 76 ILE A C 1
ATOM 594 O O . ILE A 1 76 ? 13.058 -34.978 -11.521 1.00 56.28 76 ILE A O 1
ATOM 598 N N . LYS A 1 77 ? 13.996 -36.054 -9.800 1.00 53.84 77 LYS A N 1
ATOM 599 C CA . LYS A 1 77 ? 13.087 -35.486 -8.787 1.00 53.84 77 LYS A CA 1
ATOM 600 C C . LYS A 1 77 ? 13.202 -33.961 -8.703 1.00 53.84 77 LYS A C 1
ATOM 602 O O . LYS A 1 77 ? 12.185 -33.287 -8.571 1.00 53.84 77 LYS A O 1
ATOM 607 N N . ARG A 1 78 ? 14.415 -33.408 -8.823 1.00 50.56 78 ARG A N 1
ATOM 608 C CA . ARG A 1 78 ? 14.654 -31.956 -8.864 1.00 50.56 78 ARG A CA 1
ATOM 609 C C . ARG A 1 78 ? 14.073 -31.311 -10.126 1.00 50.56 78 ARG A C 1
ATOM 611 O O . ARG A 1 78 ? 13.440 -30.271 -10.012 1.00 50.56 78 ARG A O 1
ATOM 618 N N . LEU A 1 79 ? 14.229 -31.947 -11.289 1.00 49.38 79 LEU A N 1
ATOM 619 C CA . LEU A 1 79 ? 13.619 -31.496 -12.547 1.00 49.38 79 LEU A CA 1
ATOM 620 C C . LEU A 1 79 ? 12.086 -31.558 -12.483 1.00 49.38 79 LEU A C 1
ATOM 622 O O . LEU A 1 79 ? 11.428 -30.591 -12.839 1.00 49.38 79 LEU A O 1
ATOM 626 N N . ASN A 1 80 ? 11.518 -32.628 -11.922 1.00 51.31 80 ASN A N 1
ATOM 627 C CA . ASN A 1 80 ? 10.072 -32.755 -11.735 1.00 51.31 80 ASN A CA 1
ATOM 628 C C . ASN A 1 80 ? 9.527 -31.696 -10.753 1.00 51.31 80 ASN A C 1
ATOM 630 O O . ASN A 1 80 ? 8.466 -31.129 -10.976 1.00 51.31 80 ASN A O 1
ATOM 634 N N . LYS A 1 81 ? 10.291 -31.344 -9.707 1.00 49.31 81 LYS A N 1
ATOM 635 C CA . LYS A 1 81 ? 9.946 -30.258 -8.772 1.00 49.31 81 LYS A CA 1
ATOM 636 C C . LYS A 1 81 ? 9.978 -28.867 -9.424 1.00 49.31 81 LYS A C 1
ATOM 638 O O . LYS A 1 81 ? 9.241 -27.994 -8.985 1.00 49.31 81 LYS A O 1
ATOM 643 N N . MET A 1 82 ? 10.796 -28.658 -10.460 1.00 50.72 82 MET A N 1
ATOM 644 C CA . MET A 1 82 ? 10.837 -27.401 -11.225 1.00 50.72 82 MET A CA 1
ATOM 645 C C . MET A 1 82 ? 9.683 -27.269 -12.232 1.00 50.72 82 MET A C 1
ATOM 647 O O . MET A 1 82 ? 9.370 -26.156 -12.637 1.00 50.72 82 MET A O 1
ATOM 651 N N . CYS A 1 83 ? 9.036 -28.373 -12.617 1.00 52.59 83 CYS A N 1
ATOM 652 C CA . CYS A 1 83 ? 7.946 -28.384 -13.600 1.00 52.59 83 CYS A CA 1
ATOM 653 C C . CYS A 1 83 ? 6.538 -28.304 -12.984 1.00 52.59 83 CYS A C 1
ATOM 655 O O . CYS A 1 83 ? 5.553 -28.293 -13.722 1.00 52.59 83 CYS A O 1
ATOM 657 N N . ILE A 1 84 ? 6.412 -28.260 -11.653 1.00 66.38 84 ILE A N 1
ATOM 658 C CA . ILE A 1 84 ? 5.110 -28.162 -10.984 1.00 66.38 84 ILE A CA 1
ATOM 659 C C . ILE A 1 84 ? 4.831 -26.692 -10.693 1.00 66.38 84 ILE A C 1
ATOM 661 O O . ILE A 1 84 ? 5.382 -26.104 -9.761 1.00 66.38 84 ILE A O 1
ATOM 665 N N . GLN A 1 85 ? 3.950 -26.101 -11.495 1.00 70.81 85 GLN A N 1
ATOM 666 C CA . GLN A 1 85 ? 3.386 -24.793 -11.205 1.00 70.81 85 GLN A CA 1
ATOM 667 C C . GLN A 1 85 ? 2.606 -24.866 -9.881 1.00 70.81 85 GLN A C 1
ATOM 669 O O . GLN A 1 85 ? 1.543 -25.477 -9.810 1.00 70.81 85 GLN A O 1
ATOM 674 N N . LYS A 1 86 ? 3.174 -24.276 -8.821 1.00 79.50 86 LYS A N 1
ATOM 675 C CA . LYS A 1 86 ? 2.629 -24.317 -7.452 1.00 79.50 86 LYS A CA 1
ATOM 676 C C . LYS A 1 86 ? 1.406 -23.412 -7.268 1.00 79.50 86 LYS A C 1
ATOM 678 O O . LYS A 1 86 ? 0.549 -23.718 -6.448 1.00 79.50 86 LYS A O 1
ATOM 683 N N . HIS A 1 87 ? 1.343 -22.310 -8.012 1.00 81.25 87 HIS A N 1
ATOM 684 C CA . HIS A 1 87 ? 0.299 -21.296 -7.882 1.00 81.25 87 HIS A CA 1
ATOM 685 C C . HIS A 1 87 ? -0.489 -21.172 -9.183 1.00 81.25 87 HIS A C 1
ATOM 687 O O . HIS A 1 87 ? 0.084 -21.218 -10.273 1.00 81.25 87 HIS A O 1
ATOM 693 N N . SER A 1 88 ? -1.800 -21.009 -9.065 1.00 88.38 88 SER A N 1
ATOM 694 C CA . SER A 1 88 ? -2.670 -20.606 -10.165 1.00 88.38 88 SER A CA 1
ATOM 695 C C . SER A 1 88 ? -2.639 -19.083 -10.305 1.00 88.38 88 SER A C 1
ATOM 697 O O . SER A 1 88 ? -2.576 -18.361 -9.311 1.00 88.38 88 SER A O 1
ATOM 699 N N . TYR A 1 89 ? -2.648 -18.598 -11.545 1.00 92.38 89 TYR A N 1
ATOM 700 C CA . TYR A 1 89 ? -2.648 -17.171 -11.859 1.00 92.38 89 TYR A CA 1
ATOM 701 C C . TYR A 1 89 ? -3.851 -16.862 -12.742 1.00 92.38 89 TYR A C 1
ATOM 703 O O . TYR A 1 89 ? -4.069 -17.567 -13.728 1.00 92.38 89 TYR A O 1
ATOM 711 N N . THR A 1 90 ? -4.573 -15.792 -12.424 1.00 93.31 90 THR A N 1
ATOM 712 C CA . THR A 1 90 ? -5.621 -15.230 -13.281 1.00 93.31 90 THR A CA 1
ATOM 713 C C . THR A 1 90 ? -5.264 -13.777 -13.576 1.00 93.31 90 THR A C 1
ATOM 715 O O . THR A 1 90 ? -5.056 -12.979 -12.663 1.00 93.31 90 THR A O 1
ATOM 718 N N . LEU A 1 91 ? -5.151 -13.430 -14.857 1.00 92.25 91 LEU A N 1
ATOM 719 C CA . LEU A 1 91 ? -4.973 -12.060 -15.319 1.00 92.25 91 LEU A CA 1
ATOM 720 C C . LEU A 1 91 ? -6.346 -11.467 -15.624 1.00 92.25 91 LEU A C 1
ATOM 722 O O . LEU A 1 91 ? -6.990 -11.858 -16.591 1.00 92.25 91 LEU A O 1
ATOM 726 N N . HIS A 1 92 ? -6.766 -10.497 -14.817 1.00 91.12 92 HIS A N 1
ATOM 727 C CA . HIS A 1 92 ? -7.963 -9.702 -15.065 1.00 91.12 92 HIS A CA 1
ATOM 728 C C . HIS A 1 92 ? -7.586 -8.450 -15.858 1.00 91.12 92 HIS A C 1
ATOM 730 O O . HIS A 1 92 ? -6.896 -7.568 -15.342 1.00 91.12 92 HIS A O 1
ATOM 736 N N . TYR A 1 93 ? -8.011 -8.354 -17.117 1.00 92.75 93 TYR A N 1
ATOM 737 C CA . TYR A 1 93 ? -7.755 -7.164 -17.931 1.00 92.75 93 TYR A CA 1
ATOM 738 C C . TYR A 1 93 ? -8.843 -6.949 -18.979 1.00 92.75 93 TYR A C 1
ATOM 740 O O . TYR A 1 93 ? -9.615 -7.852 -19.279 1.00 92.75 93 TYR A O 1
ATOM 748 N N . PHE A 1 94 ? -8.909 -5.754 -19.563 1.00 92.06 94 PHE A N 1
ATOM 749 C CA . PHE A 1 94 ? -9.792 -5.509 -20.702 1.00 92.06 94 PHE A CA 1
ATOM 750 C C . PHE A 1 94 ? -9.383 -6.363 -21.911 1.00 92.06 94 PHE A C 1
ATOM 752 O O . PHE A 1 94 ? -8.212 -6.745 -22.042 1.00 92.06 94 PHE A O 1
ATOM 759 N N . ASP A 1 95 ? -10.325 -6.598 -22.830 1.00 93.88 95 ASP A N 1
ATOM 760 C CA . ASP A 1 95 ? -10.063 -7.249 -24.123 1.00 93.88 95 ASP A CA 1
ATOM 761 C C . ASP A 1 95 ? -9.312 -6.324 -25.104 1.00 93.88 95 ASP A C 1
ATOM 763 O O . ASP A 1 95 ? -9.754 -5.982 -26.197 1.00 93.88 95 ASP A O 1
ATOM 767 N N . VAL A 1 96 ? -8.156 -5.846 -24.655 1.00 92.44 96 VAL A N 1
ATOM 768 C CA . VAL A 1 96 ? -7.177 -5.065 -25.401 1.00 92.44 96 VAL A CA 1
ATOM 769 C C . VAL A 1 96 ? -5.781 -5.481 -24.936 1.00 92.44 96 VAL A C 1
ATOM 771 O O . VAL A 1 96 ? -5.598 -6.077 -23.870 1.00 92.44 96 VAL A O 1
ATOM 774 N N . ARG A 1 97 ? -4.757 -5.142 -25.723 1.00 91.56 97 ARG A N 1
ATOM 775 C CA . ARG A 1 97 ? -3.357 -5.375 -25.334 1.00 91.56 97 ARG A CA 1
ATOM 776 C C . ARG A 1 97 ? -2.988 -4.542 -24.101 1.00 91.56 97 ARG A C 1
ATOM 778 O O . ARG A 1 97 ? -2.797 -5.089 -23.019 1.00 91.56 97 ARG A O 1
ATOM 785 N N . GLY A 1 98 ? -2.977 -3.214 -24.247 1.00 90.19 98 GLY A N 1
ATOM 786 C CA . GLY A 1 98 ? -2.744 -2.263 -23.151 1.00 90.19 98 GLY A CA 1
ATOM 787 C C . GLY A 1 98 ? -1.558 -2.632 -22.247 1.00 90.19 98 GLY A C 1
ATOM 788 O O . GLY A 1 98 ? -0.540 -3.137 -22.712 1.00 90.19 98 GLY A O 1
ATOM 789 N N . ARG A 1 99 ? -1.712 -2.395 -20.940 1.00 88.12 99 ARG A N 1
ATOM 790 C CA . ARG A 1 99 ? -0.743 -2.775 -19.894 1.00 88.12 99 ARG A CA 1
ATOM 791 C C . ARG A 1 99 ? -0.777 -4.268 -19.542 1.00 88.12 99 ARG A C 1
ATOM 793 O O . ARG A 1 99 ? 0.144 -4.739 -18.886 1.00 88.12 99 ARG A O 1
ATOM 800 N N . GLY A 1 100 ? -1.807 -5.003 -19.964 1.00 91.12 100 GLY A N 1
ATOM 801 C CA . GLY A 1 100 ? -1.907 -6.447 -19.738 1.00 91.12 100 GLY A CA 1
ATOM 802 C C . GLY A 1 100 ? -0.989 -7.261 -20.652 1.00 91.12 100 GLY A C 1
ATOM 803 O O . GLY A 1 100 ? -0.514 -8.321 -20.260 1.00 91.12 100 GLY A O 1
ATOM 804 N N . GLU A 1 101 ? -0.687 -6.762 -21.853 1.00 96.31 101 GLU A N 1
ATOM 805 C CA . GLU A 1 101 ? 0.085 -7.510 -22.852 1.00 96.31 101 GLU A CA 1
ATOM 806 C C . GLU A 1 101 ? 1.502 -7.893 -22.410 1.00 96.31 101 GLU A C 1
ATOM 808 O O . GLU A 1 101 ? 1.862 -9.058 -22.578 1.00 96.31 101 GLU A O 1
ATOM 813 N N . PRO A 1 102 ? 2.302 -7.003 -21.790 1.00 96.00 102 PRO A N 1
ATOM 814 C CA . PRO A 1 102 ? 3.598 -7.406 -21.252 1.00 96.00 102 PRO A CA 1
ATOM 815 C C . PRO A 1 102 ? 3.491 -8.562 -20.246 1.00 96.00 102 PRO A C 1
ATOM 817 O O . PRO A 1 102 ? 4.327 -9.458 -20.263 1.00 96.00 102 PRO A O 1
ATOM 820 N N . ILE A 1 103 ? 2.437 -8.594 -19.421 1.00 95.94 103 ILE A N 1
ATOM 821 C CA . ILE A 1 103 ? 2.205 -9.665 -18.440 1.00 95.94 103 ILE A CA 1
ATOM 822 C C . ILE A 1 103 ? 1.884 -10.987 -19.157 1.00 95.94 103 ILE A C 1
ATOM 824 O O . ILE A 1 103 ? 2.468 -12.020 -18.830 1.00 95.94 103 ILE A O 1
ATOM 828 N N . ARG A 1 104 ? 1.027 -10.957 -20.190 1.00 96.50 104 ARG A N 1
ATOM 829 C CA . ARG A 1 104 ? 0.727 -12.134 -21.033 1.00 96.50 104 ARG A CA 1
ATOM 830 C C . ARG A 1 104 ? 1.980 -12.686 -21.710 1.00 96.50 104 ARG A C 1
ATOM 832 O O . ARG A 1 104 ? 2.190 -13.896 -21.715 1.00 96.50 104 ARG A O 1
ATOM 839 N N . LEU A 1 105 ? 2.825 -11.805 -22.251 1.00 93.94 105 LEU A N 1
ATOM 840 C CA . LEU A 1 105 ? 4.087 -12.189 -22.885 1.00 93.94 105 LEU A CA 1
ATOM 841 C C . LEU A 1 105 ? 5.058 -12.822 -21.886 1.00 93.94 105 LEU A C 1
ATOM 843 O O . LEU A 1 105 ? 5.698 -13.808 -22.231 1.00 93.94 105 LEU A O 1
ATOM 847 N N . ILE A 1 106 ? 5.139 -12.312 -20.652 1.00 93.38 106 ILE A N 1
ATOM 848 C CA . ILE A 1 106 ? 5.956 -12.915 -19.587 1.00 93.38 106 ILE A CA 1
ATOM 849 C C . ILE A 1 106 ? 5.458 -14.329 -19.265 1.00 93.38 106 ILE A C 1
ATOM 851 O O . ILE A 1 106 ? 6.266 -15.258 -19.229 1.00 93.38 106 ILE A O 1
ATOM 855 N N . PHE A 1 107 ? 4.146 -14.522 -19.088 1.00 93.00 107 PHE A N 1
ATOM 856 C CA . PHE A 1 107 ? 3.591 -15.856 -18.846 1.00 93.00 107 PHE A CA 1
ATOM 857 C C . PHE A 1 107 ? 3.890 -16.823 -19.998 1.00 93.00 107 PHE A C 1
ATOM 859 O O . PHE A 1 107 ? 4.377 -17.926 -19.753 1.00 93.00 107 PHE A O 1
ATOM 866 N N . ALA A 1 108 ? 3.675 -16.395 -21.246 1.00 90.62 108 ALA A N 1
ATOM 867 C CA . ALA A 1 108 ? 3.969 -17.204 -22.426 1.00 90.62 108 ALA A CA 1
ATOM 868 C C . ALA A 1 108 ? 5.468 -17.534 -22.551 1.00 90.62 108 ALA A C 1
ATOM 870 O O . ALA A 1 108 ? 5.827 -18.682 -22.798 1.00 90.62 108 ALA A O 1
ATOM 871 N N . TYR A 1 109 ? 6.346 -16.551 -22.327 1.00 86.94 109 TYR A N 1
ATOM 872 C CA . TYR A 1 109 ? 7.799 -16.706 -22.434 1.00 86.94 109 TYR A CA 1
ATOM 873 C C . TYR A 1 109 ? 8.360 -17.726 -21.435 1.00 86.94 109 TYR A C 1
ATOM 875 O O . TYR A 1 109 ? 9.215 -18.534 -21.791 1.00 86.94 109 TYR A O 1
ATOM 883 N N . TYR A 1 110 ? 7.860 -17.722 -20.196 1.00 88.88 110 TYR A N 1
ATOM 884 C CA . TYR A 1 110 ? 8.264 -18.683 -19.163 1.00 88.88 110 TYR A CA 1
ATOM 885 C C . TYR A 1 110 ? 7.410 -19.961 -19.138 1.00 88.88 110 TYR A C 1
ATOM 887 O O . TYR A 1 110 ? 7.596 -20.794 -18.251 1.00 88.88 110 TYR A O 1
ATOM 895 N N . ASN A 1 111 ? 6.487 -20.128 -20.093 1.00 84.88 111 ASN A N 1
ATOM 896 C CA . ASN A 1 111 ? 5.535 -21.239 -20.157 1.00 84.88 111 ASN A CA 1
ATOM 897 C C . ASN A 1 111 ? 4.758 -21.450 -18.837 1.00 84.88 111 ASN A C 1
ATOM 899 O O . ASN A 1 111 ? 4.517 -22.577 -18.396 1.00 84.88 111 ASN A O 1
ATOM 903 N N . VAL A 1 112 ? 4.395 -20.347 -18.177 1.00 88.00 112 VAL A N 1
ATOM 904 C CA . VAL A 1 112 ? 3.569 -20.342 -16.965 1.00 88.00 112 VAL A CA 1
ATOM 905 C C . VAL A 1 112 ? 2.106 -20.343 -17.391 1.00 88.00 112 VAL A C 1
ATOM 907 O O . VAL A 1 112 ? 1.666 -19.462 -18.130 1.00 88.00 112 VAL A O 1
ATOM 910 N N . LYS A 1 113 ? 1.330 -21.323 -16.921 1.00 89.94 113 LYS A N 1
ATOM 911 C CA . LYS A 1 113 ? -0.104 -21.392 -17.216 1.00 89.94 113 LYS A CA 1
ATOM 912 C C . LYS A 1 113 ? -0.836 -20.314 -16.427 1.00 89.94 113 LYS A C 1
ATOM 914 O O . LYS A 1 113 ? -0.596 -20.137 -15.235 1.00 89.94 113 LYS A O 1
ATOM 919 N N . PHE A 1 114 ? -1.765 -19.626 -17.067 1.00 94.31 114 PHE A N 1
ATOM 920 C CA . PHE A 1 114 ? -2.607 -18.632 -16.415 1.00 94.31 114 PHE A CA 1
ATOM 921 C C . PHE A 1 114 ? -3.975 -18.586 -17.092 1.00 94.31 114 PHE A C 1
ATOM 923 O O . PHE A 1 114 ? -4.118 -18.968 -18.254 1.00 94.31 114 PHE A O 1
ATOM 930 N N . GLU A 1 115 ? -4.978 -18.135 -16.354 1.00 96.12 115 GLU A N 1
ATOM 931 C CA . GLU A 1 115 ? -6.298 -17.806 -16.876 1.00 96.12 115 GLU A CA 1
ATOM 932 C C . GLU A 1 115 ? -6.297 -16.341 -17.345 1.00 96.12 115 GLU A C 1
ATOM 934 O O . GLU A 1 115 ? -5.996 -15.440 -16.566 1.00 96.12 115 GLU A O 1
ATOM 939 N N . ASP A 1 116 ? -6.606 -16.080 -18.615 1.00 95.38 116 ASP A N 1
ATOM 940 C CA . ASP A 1 116 ? -6.745 -14.719 -19.162 1.00 95.38 116 ASP A CA 1
ATOM 941 C C . ASP A 1 116 ? -8.220 -14.303 -19.095 1.00 95.38 116 ASP A C 1
ATOM 943 O O . ASP A 1 116 ? -8.986 -14.519 -20.036 1.00 95.38 116 ASP A O 1
ATOM 947 N N . ASN A 1 117 ? -8.635 -13.747 -17.954 1.00 93.94 117 ASN A N 1
ATOM 948 C CA . ASN A 1 117 ? -10.000 -13.278 -17.748 1.00 93.94 117 ASN A CA 1
ATOM 949 C C . ASN A 1 117 ? -10.183 -11.879 -18.361 1.00 93.94 117 ASN A C 1
ATOM 951 O O . ASN A 1 117 ? -9.780 -10.858 -17.790 1.00 93.94 117 ASN A O 1
ATOM 955 N N . ARG A 1 118 ? -10.811 -11.845 -19.539 1.00 93.62 118 ARG A N 1
ATOM 956 C CA . ARG A 1 118 ? -11.048 -10.627 -20.318 1.00 93.62 118 ARG A CA 1
ATOM 957 C C . ARG A 1 118 ? -12.374 -9.978 -19.939 1.00 93.62 118 ARG A C 1
ATOM 959 O O . ARG A 1 118 ? -13.440 -10.512 -20.222 1.00 93.62 118 ARG A O 1
ATOM 966 N N . ILE A 1 119 ? -12.296 -8.802 -19.324 1.00 91.06 119 ILE A N 1
ATOM 967 C CA . ILE A 1 119 ? -13.444 -8.078 -18.772 1.00 91.06 119 ILE A CA 1
ATOM 968 C C . ILE A 1 119 ? -13.997 -7.104 -19.819 1.00 91.06 119 ILE A C 1
ATOM 970 O O . ILE A 1 119 ? -13.262 -6.272 -20.364 1.00 91.06 119 ILE A O 1
ATOM 974 N N . SER A 1 120 ? -15.300 -7.191 -20.095 1.00 91.69 120 SER A N 1
ATOM 975 C CA . SER A 1 120 ? -16.006 -6.237 -20.954 1.00 91.69 120 SER A CA 1
ATOM 976 C C . SER A 1 120 ? -16.198 -4.888 -20.243 1.00 91.69 120 SER A C 1
ATOM 978 O O . SER A 1 120 ? -16.123 -4.790 -19.017 1.00 91.69 120 SER A O 1
ATOM 980 N N . LYS A 1 121 ? -16.471 -3.813 -20.994 1.00 86.69 121 LYS A N 1
ATOM 981 C CA . LYS A 1 121 ? -16.786 -2.509 -20.375 1.00 86.69 121 LYS A CA 1
ATOM 982 C C . LYS A 1 121 ? -18.048 -2.564 -19.509 1.00 86.69 121 LYS A C 1
ATOM 984 O O . LYS A 1 121 ? -18.102 -1.847 -18.513 1.00 86.69 121 LYS A O 1
ATOM 989 N N . ASP A 1 122 ? -19.007 -3.409 -19.875 1.00 90.00 122 ASP A N 1
ATOM 990 C CA . ASP A 1 122 ? -20.286 -3.548 -19.175 1.00 90.00 122 ASP A CA 1
ATOM 991 C C . ASP A 1 122 ? -20.125 -4.324 -17.861 1.00 90.00 122 ASP A C 1
ATOM 993 O O . ASP A 1 122 ? -20.765 -3.990 -16.866 1.00 90.00 122 ASP A O 1
ATOM 997 N N . ASP A 1 123 ? -19.198 -5.288 -17.816 1.00 88.00 123 ASP A N 1
ATOM 998 C CA . ASP A 1 123 ? -18.884 -6.058 -16.606 1.00 88.00 123 ASP A CA 1
ATOM 999 C C . ASP A 1 123 ? -17.904 -5.335 -15.669 1.00 88.00 123 ASP A C 1
ATOM 1001 O O . ASP A 1 123 ? -17.834 -5.643 -14.477 1.00 88.00 123 ASP A O 1
ATOM 1005 N N . TRP A 1 124 ? -17.143 -4.358 -16.173 1.00 84.56 124 TRP A N 1
ATOM 1006 C CA . TRP A 1 124 ? -16.117 -3.651 -15.400 1.00 84.56 124 TRP A CA 1
ATOM 1007 C C . TRP A 1 124 ? -16.596 -3.075 -14.057 1.00 84.56 124 TRP A C 1
ATOM 1009 O O . TRP A 1 124 ? -15.875 -3.241 -13.069 1.00 84.56 124 TRP A O 1
ATOM 1019 N N . PRO A 1 125 ? -17.786 -2.449 -13.946 1.00 83.75 125 PRO A N 1
ATOM 1020 C CA . PRO A 1 125 ? -18.278 -1.941 -12.668 1.00 83.75 125 PRO A CA 1
ATOM 1021 C C . PRO A 1 125 ? -18.335 -3.002 -11.561 1.00 83.75 125 PRO A C 1
ATOM 1023 O O . PRO A 1 125 ? -18.039 -2.677 -10.414 1.00 83.75 125 PRO A O 1
ATOM 1026 N N . LYS A 1 126 ? -18.643 -4.265 -11.895 1.00 82.19 126 LYS A N 1
ATOM 1027 C CA . LYS A 1 126 ? -18.685 -5.379 -10.934 1.00 82.19 126 LYS A CA 1
ATOM 1028 C C . LYS A 1 126 ? -17.298 -5.676 -10.364 1.00 82.19 126 LYS A C 1
ATOM 1030 O O . LYS A 1 126 ? -17.128 -5.711 -9.152 1.00 82.19 126 LYS A O 1
ATOM 1035 N N . TYR A 1 127 ? -16.301 -5.831 -11.234 1.00 77.75 127 TYR A N 1
ATOM 1036 C CA . TYR A 1 127 ? -14.922 -6.116 -10.821 1.00 77.75 127 TYR A CA 1
ATOM 1037 C C . TYR A 1 127 ? -14.273 -4.933 -10.101 1.00 77.75 127 TYR A C 1
ATOM 1039 O O . TYR A 1 127 ? -13.502 -5.117 -9.161 1.00 77.75 127 TYR A O 1
ATOM 1047 N N . LYS A 1 128 ? -14.604 -3.705 -10.515 1.00 74.38 128 LYS A N 1
ATOM 1048 C CA . LYS A 1 128 ? -14.114 -2.493 -9.859 1.00 74.38 128 LYS A CA 1
ATOM 1049 C C . LYS A 1 128 ? -14.647 -2.374 -8.429 1.00 74.38 128 LYS A C 1
ATOM 1051 O O . LYS A 1 128 ? -13.873 -2.034 -7.537 1.00 74.38 128 LYS A O 1
ATOM 1056 N N . ALA A 1 129 ? -15.930 -2.678 -8.218 1.00 72.31 129 ALA A N 1
ATOM 1057 C CA . ALA A 1 129 ? -16.577 -2.569 -6.913 1.00 72.31 129 ALA A CA 1
ATOM 1058 C C . ALA A 1 129 ? -15.923 -3.451 -5.838 1.00 72.31 129 ALA A C 1
ATOM 1060 O O . ALA A 1 129 ? -15.863 -3.076 -4.666 1.00 72.31 129 ALA A O 1
ATOM 1061 N N . ASP A 1 130 ? -15.407 -4.611 -6.247 1.00 74.75 130 ASP A N 1
ATOM 1062 C CA . ASP A 1 130 ? -14.834 -5.590 -5.331 1.00 74.75 130 ASP A CA 1
ATOM 1063 C C . ASP A 1 130 ? -13.482 -5.178 -4.745 1.00 74.75 130 ASP A C 1
ATOM 1065 O O . ASP A 1 130 ? -13.194 -5.567 -3.609 1.00 74.75 130 ASP A O 1
ATOM 1069 N N . PHE A 1 131 ? -12.667 -4.428 -5.495 1.00 75.06 131 PHE A N 1
ATOM 1070 C CA . PHE A 1 131 ? -11.283 -4.115 -5.115 1.00 75.06 131 PHE A CA 1
ATOM 1071 C C . PHE A 1 131 ? -11.032 -2.626 -4.866 1.00 75.06 131 PHE A C 1
ATOM 1073 O O . PHE A 1 131 ? -10.181 -2.286 -4.049 1.00 75.06 131 PHE A O 1
ATOM 1080 N N . ALA A 1 132 ? -11.794 -1.744 -5.520 1.00 79.44 132 ALA A N 1
ATOM 1081 C CA . ALA A 1 132 ? -11.702 -0.289 -5.390 1.00 79.44 132 ALA A CA 1
ATOM 1082 C C . ALA A 1 132 ? -12.933 0.324 -4.698 1.00 79.44 132 ALA A C 1
ATOM 1084 O O . ALA A 1 132 ? -13.201 1.506 -4.868 1.00 79.44 132 ALA A O 1
ATOM 1085 N N . GLY A 1 133 ? -13.701 -0.462 -3.945 1.00 82.94 133 GLY A N 1
ATOM 1086 C CA . GLY A 1 133 ? -14.851 0.023 -3.183 1.00 82.94 133 GLY A CA 1
ATOM 1087 C C . GLY A 1 133 ? -16.156 0.052 -3.978 1.00 82.94 133 GLY A C 1
ATOM 1088 O O . GLY A 1 133 ? -16.172 0.201 -5.198 1.00 82.94 133 GLY A O 1
ATOM 1089 N N . SER A 1 134 ? -17.274 -0.110 -3.268 1.00 84.88 134 SER A N 1
ATOM 1090 C CA . SER A 1 134 ? -18.582 -0.433 -3.855 1.00 84.88 134 SER A CA 1
ATOM 1091 C C . SER A 1 134 ? -19.232 0.716 -4.627 1.00 84.88 134 SER A C 1
ATOM 1093 O O . SER A 1 134 ? -20.085 0.484 -5.484 1.00 84.88 134 SER A O 1
ATOM 1095 N N . THR A 1 135 ? -18.835 1.958 -4.351 1.00 88.56 135 THR A N 1
ATOM 1096 C CA . THR A 1 135 ? -19.338 3.152 -5.035 1.00 88.56 135 THR A CA 1
ATOM 1097 C C . THR A 1 135 ? -18.212 3.943 -5.700 1.00 88.56 135 THR A C 1
ATOM 1099 O O . THR A 1 135 ? -17.039 3.820 -5.357 1.00 88.56 135 THR A O 1
ATOM 1102 N N . LYS A 1 136 ? -18.563 4.843 -6.632 1.00 87.50 136 LYS A N 1
ATOM 1103 C CA . LYS A 1 136 ? -17.587 5.790 -7.206 1.00 87.50 136 LYS A CA 1
ATOM 1104 C C . LYS A 1 136 ? -16.924 6.660 -6.133 1.00 87.50 136 LYS A C 1
ATOM 1106 O O . LYS A 1 136 ? -15.766 7.030 -6.299 1.00 87.50 136 LYS A O 1
ATOM 1111 N N . SER A 1 137 ? -17.658 6.993 -5.067 1.00 91.19 137 SER A N 1
ATOM 1112 C CA . SER A 1 137 ? -17.114 7.762 -3.948 1.00 91.19 137 SER A CA 1
ATOM 1113 C C . SER A 1 137 ? -16.098 6.944 -3.160 1.00 91.19 137 SER A C 1
ATOM 1115 O O . SER A 1 137 ? -15.058 7.491 -2.811 1.00 91.19 137 SER A O 1
ATOM 1117 N N . ASP A 1 138 ? -16.353 5.653 -2.940 1.00 91.94 138 ASP A N 1
ATOM 1118 C CA . ASP A 1 138 ? -15.399 4.762 -2.274 1.00 91.94 138 ASP A CA 1
ATOM 1119 C C . ASP A 1 138 ? -14.117 4.626 -3.092 1.00 91.94 138 ASP A C 1
ATOM 1121 O O . ASP A 1 138 ? -13.035 4.802 -2.545 1.00 91.94 138 ASP A O 1
ATOM 1125 N N . SER A 1 139 ? -14.227 4.443 -4.414 1.00 90.25 139 SER A N 1
ATOM 1126 C CA . SER A 1 139 ? -13.047 4.417 -5.290 1.00 90.25 139 SER A CA 1
ATOM 1127 C C . SER A 1 139 ? -12.232 5.698 -5.214 1.00 90.25 139 SER A C 1
ATOM 1129 O O . SER A 1 139 ? -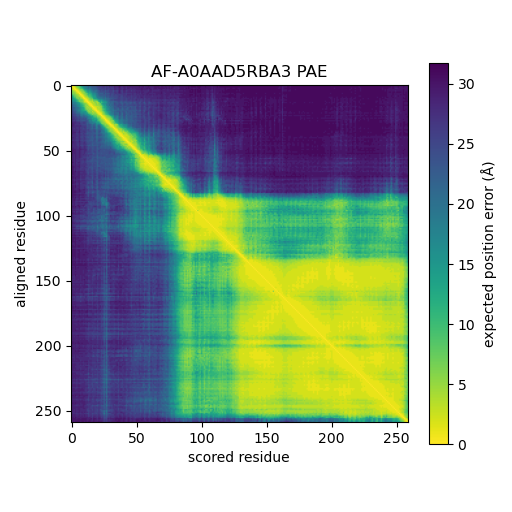11.020 5.628 -5.059 1.00 90.25 139 SER A O 1
ATOM 1131 N N . ALA A 1 140 ? -12.887 6.861 -5.268 1.00 92.06 140 ALA A N 1
ATOM 1132 C CA . ALA A 1 140 ? -12.190 8.139 -5.166 1.00 92.06 140 ALA A CA 1
ATOM 1133 C C . ALA A 1 140 ? -11.501 8.318 -3.801 1.00 92.06 140 ALA A C 1
ATOM 1135 O O . ALA A 1 140 ? -10.406 8.867 -3.734 1.00 92.06 140 ALA A O 1
ATOM 1136 N N . LYS A 1 141 ? -12.114 7.830 -2.714 1.00 95.25 141 LYS A N 1
ATOM 1137 C CA . LYS A 1 141 ? -11.479 7.816 -1.390 1.00 95.25 141 LYS A CA 1
ATOM 1138 C C . LYS A 1 141 ? -10.278 6.872 -1.356 1.00 95.25 141 LYS A C 1
ATOM 1140 O O . LYS A 1 141 ? -9.249 7.254 -0.814 1.00 95.25 141 LYS A O 1
ATOM 1145 N N . CYS A 1 142 ? -10.377 5.677 -1.945 1.00 95.56 142 CYS A N 1
ATOM 1146 C CA . CYS A 1 142 ? -9.241 4.760 -2.044 1.00 95.56 142 CYS A CA 1
ATOM 1147 C C . CYS A 1 142 ? -8.063 5.402 -2.783 1.00 95.56 142 CYS A C 1
ATOM 1149 O O . CYS A 1 142 ? -6.948 5.346 -2.272 1.00 95.56 142 CYS A O 1
ATOM 1151 N N . ASP A 1 143 ? -8.318 6.031 -3.937 1.00 95.31 143 ASP A N 1
ATOM 1152 C CA . ASP A 1 143 ? -7.298 6.749 -4.713 1.00 95.31 143 ASP A CA 1
ATOM 1153 C C . ASP A 1 143 ? -6.640 7.847 -3.851 1.00 95.31 143 ASP A C 1
ATOM 1155 O O . ASP A 1 143 ? -5.421 7.884 -3.715 1.00 95.31 143 ASP A O 1
ATOM 1159 N N . MET A 1 144 ? -7.448 8.667 -3.163 1.00 97.38 144 MET A N 1
ATOM 1160 C CA . MET A 1 144 ? -6.967 9.720 -2.258 1.00 97.38 144 MET A CA 1
ATOM 1161 C C . MET A 1 144 ? -6.059 9.184 -1.140 1.00 97.38 144 MET A C 1
ATOM 1163 O O . MET A 1 144 ? -5.016 9.775 -0.864 1.00 97.38 144 MET A O 1
ATOM 1167 N N . TYR A 1 145 ? -6.445 8.092 -0.469 1.00 97.88 145 TYR A N 1
ATOM 1168 C CA . TYR A 1 145 ? -5.619 7.513 0.595 1.00 97.88 145 TYR A CA 1
ATOM 1169 C C . TYR A 1 145 ? -4.310 6.953 0.045 1.00 97.88 145 TYR A C 1
ATOM 1171 O O . TYR A 1 145 ? -3.265 7.130 0.667 1.00 97.88 145 TYR A O 1
ATOM 1179 N N . VAL A 1 146 ? -4.348 6.316 -1.125 1.00 97.75 146 VAL A N 1
ATOM 1180 C CA . VAL A 1 146 ? -3.145 5.796 -1.777 1.00 97.75 146 VAL A CA 1
ATOM 1181 C C . VAL A 1 146 ? -2.177 6.917 -2.105 1.00 97.75 146 VAL A C 1
ATOM 1183 O O . VAL A 1 146 ? -1.016 6.821 -1.716 1.00 97.75 146 VAL A O 1
ATOM 1186 N N . ASP A 1 147 ? -2.650 7.986 -2.741 1.00 97.50 147 ASP A N 1
ATOM 1187 C CA . ASP A 1 147 ? -1.809 9.137 -3.063 1.00 97.50 147 ASP A CA 1
ATOM 1188 C C . ASP A 1 147 ? -1.210 9.747 -1.786 1.00 97.50 147 ASP A C 1
ATOM 1190 O O . ASP A 1 147 ? -0.006 9.984 -1.718 1.00 97.50 147 ASP A O 1
ATOM 1194 N N . ALA A 1 148 ? -2.005 9.889 -0.719 1.00 98.12 148 ALA A N 1
ATOM 1195 C CA . ALA A 1 148 ? -1.528 10.419 0.559 1.00 98.12 148 ALA A CA 1
ATOM 1196 C C . ALA A 1 148 ? -0.409 9.568 1.193 1.00 98.12 148 ALA A C 1
ATOM 1198 O O . ALA A 1 148 ? 0.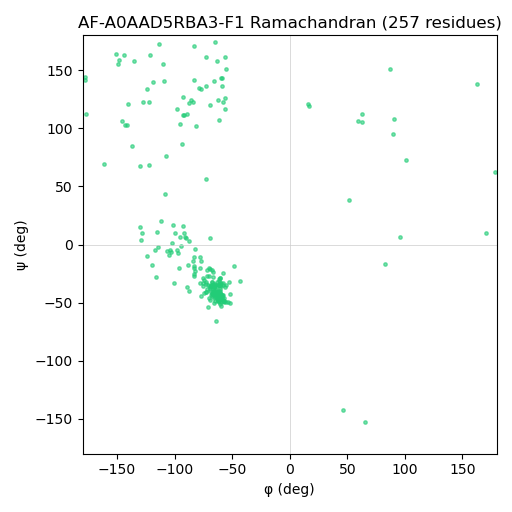573 10.118 1.703 1.00 98.12 148 ALA A O 1
ATOM 1199 N N . PHE A 1 149 ? -0.538 8.237 1.160 1.00 98.31 149 PHE A N 1
ATOM 1200 C CA . PHE A 1 149 ? 0.489 7.322 1.662 1.00 98.31 149 PHE A CA 1
ATOM 1201 C C . PHE A 1 149 ? 1.737 7.315 0.772 1.00 98.31 149 PHE A C 1
ATOM 1203 O O . PHE A 1 149 ? 2.859 7.393 1.277 1.00 98.31 149 PHE A O 1
ATOM 1210 N N . ILE A 1 150 ? 1.562 7.240 -0.548 1.00 97.31 150 ILE A N 1
ATOM 1211 C CA . ILE A 1 150 ? 2.673 7.198 -1.501 1.00 97.31 150 ILE A CA 1
ATOM 1212 C C . ILE A 1 150 ? 3.463 8.507 -1.485 1.00 97.31 150 ILE A C 1
ATOM 1214 O O . ILE A 1 150 ? 4.689 8.451 -1.470 1.00 97.31 150 ILE A O 1
ATOM 1218 N N . ASP A 1 151 ? 2.813 9.667 -1.392 1.00 97.19 151 ASP A N 1
ATOM 1219 C CA . ASP A 1 151 ? 3.501 10.955 -1.263 1.00 97.19 151 ASP A CA 1
ATOM 1220 C C . ASP A 1 151 ? 4.416 10.990 -0.033 1.00 97.19 151 ASP A C 1
ATOM 1222 O O . ASP A 1 151 ? 5.563 11.436 -0.115 1.00 97.19 151 ASP A O 1
ATOM 1226 N N . LEU A 1 152 ? 3.939 10.483 1.111 1.00 97.31 152 LEU A N 1
ATOM 1227 C CA . LEU A 1 152 ? 4.753 10.397 2.324 1.00 97.31 152 LEU A CA 1
ATOM 1228 C C . LEU A 1 152 ? 5.931 9.424 2.147 1.00 97.31 152 LEU A C 1
ATOM 1230 O O . LEU A 1 152 ? 7.054 9.739 2.545 1.00 97.31 152 LEU A O 1
ATOM 1234 N N . MET A 1 153 ? 5.708 8.274 1.506 1.00 95.44 153 MET A N 1
ATOM 1235 C CA . MET A 1 153 ? 6.790 7.338 1.195 1.00 95.44 153 MET A CA 1
ATOM 1236 C C . MET A 1 153 ? 7.826 7.957 0.254 1.00 95.44 153 MET A C 1
ATOM 1238 O O . MET A 1 153 ? 9.017 7.791 0.488 1.00 95.44 153 MET A O 1
ATOM 1242 N N . ILE A 1 154 ? 7.405 8.689 -0.781 1.00 96.25 154 ILE A N 1
ATOM 1243 C CA . ILE A 1 154 ? 8.312 9.344 -1.732 1.00 96.25 154 ILE A CA 1
ATOM 1244 C C . ILE A 1 154 ? 9.205 10.351 -1.007 1.00 96.25 154 ILE A C 1
ATOM 1246 O O . ILE A 1 154 ? 10.400 10.404 -1.293 1.00 96.25 154 ILE A O 1
ATOM 1250 N N . ILE A 1 155 ? 8.667 11.108 -0.045 1.00 95.88 155 ILE A N 1
ATOM 1251 C CA . ILE A 1 155 ? 9.469 12.010 0.797 1.00 95.88 155 ILE A CA 1
ATOM 1252 C C . ILE A 1 155 ? 10.526 11.213 1.576 1.00 95.88 155 ILE A C 1
ATOM 1254 O O . ILE A 1 155 ? 11.708 11.559 1.537 1.00 95.88 155 ILE A O 1
ATOM 1258 N N . GLY A 1 156 ? 10.119 10.123 2.234 1.00 94.81 156 GLY A N 1
ATOM 1259 C CA . GLY A 1 156 ? 11.028 9.252 2.981 1.00 94.81 156 GLY A CA 1
ATOM 1260 C C . GLY A 1 156 ? 12.113 8.619 2.101 1.00 94.81 156 GLY A C 1
ATOM 1261 O O . GLY A 1 156 ? 13.296 8.693 2.422 1.00 94.81 156 GLY A O 1
ATOM 1262 N N . ALA A 1 157 ? 11.732 8.072 0.947 1.00 93.00 157 ALA A N 1
ATOM 1263 C CA . ALA A 1 157 ? 12.638 7.468 -0.027 1.00 93.00 157 ALA A CA 1
ATOM 1264 C C . ALA A 1 157 ? 13.611 8.497 -0.621 1.00 93.00 157 ALA A C 1
ATOM 1266 O O . ALA A 1 157 ? 14.803 8.226 -0.767 1.00 93.00 157 ALA A O 1
ATOM 1267 N N . ALA A 1 158 ? 13.132 9.705 -0.935 1.00 92.69 158 ALA A N 1
ATOM 1268 C CA . ALA A 1 158 ? 13.981 10.775 -1.443 1.00 92.69 158 ALA A CA 1
ATOM 1269 C C . ALA A 1 158 ? 15.072 11.162 -0.438 1.00 92.69 158 ALA A C 1
ATOM 1271 O O . ALA A 1 158 ? 16.169 11.524 -0.867 1.00 92.69 158 ALA A O 1
ATOM 1272 N N . TYR A 1 159 ? 14.771 11.101 0.863 1.00 93.69 159 TYR A N 1
ATOM 1273 C CA . TYR A 1 159 ? 15.729 11.296 1.949 1.00 93.69 159 TYR A CA 1
ATOM 1274 C C . TYR A 1 159 ? 16.711 10.120 2.071 1.00 93.69 159 TYR A C 1
ATOM 1276 O O . TYR A 1 159 ? 17.926 10.334 2.052 1.00 93.69 159 TYR A O 1
ATOM 1284 N N . THR A 1 160 ? 16.228 8.882 2.185 1.00 93.06 160 THR A N 1
ATOM 1285 C CA . THR A 1 160 ? 17.101 7.728 2.457 1.00 93.06 160 THR A CA 1
ATOM 1286 C C . THR A 1 160 ? 18.076 7.436 1.321 1.00 93.06 160 THR A C 1
ATOM 1288 O O . THR A 1 160 ? 19.237 7.115 1.592 1.00 93.06 160 THR A O 1
ATOM 1291 N N . HIS A 1 161 ? 17.638 7.625 0.073 1.00 91.69 161 HIS A N 1
ATOM 1292 C CA . HIS A 1 161 ? 18.433 7.409 -1.139 1.00 91.69 161 HIS A CA 1
ATOM 1293 C C . HIS A 1 161 ? 19.255 8.626 -1.589 1.00 91.69 161 HIS A C 1
ATOM 1295 O O . HIS A 1 161 ? 19.902 8.558 -2.630 1.00 91.69 161 HIS A O 1
ATOM 1301 N N . GLU A 1 162 ? 19.247 9.736 -0.845 1.00 96.62 162 GLU A N 1
ATOM 1302 C CA . GLU A 1 162 ? 20.135 10.863 -1.141 1.00 96.62 162 GLU A CA 1
ATOM 1303 C C . GLU A 1 162 ? 21.567 10.573 -0.673 1.00 96.62 162 GLU A C 1
ATOM 1305 O O . GLU A 1 162 ? 21.790 10.116 0.458 1.00 96.62 162 GLU A O 1
ATOM 1310 N N . GLU A 1 163 ? 22.529 10.860 -1.549 1.00 95.94 163 GLU A N 1
ATOM 1311 C CA . GLU A 1 163 ? 23.962 10.666 -1.317 1.00 95.94 163 GLU A CA 1
ATOM 1312 C C . GLU A 1 163 ? 24.655 11.980 -0.944 1.00 95.94 163 GLU A C 1
ATOM 1314 O O . GLU A 1 163 ? 25.580 11.965 -0.130 1.00 95.94 163 GLU A O 1
ATOM 1319 N N . ASP A 1 164 ? 24.199 13.118 -1.484 1.00 97.62 164 ASP A N 1
ATOM 1320 C CA . ASP A 1 164 ? 24.763 14.426 -1.154 1.00 97.62 164 ASP A CA 1
ATOM 1321 C C . ASP A 1 164 ? 24.415 14.810 0.298 1.00 97.62 164 ASP A C 1
ATOM 1323 O O . ASP A 1 164 ? 23.232 14.937 0.629 1.00 97.62 164 ASP A O 1
ATOM 1327 N N . PRO A 1 165 ? 25.405 15.037 1.184 1.00 96.62 165 PRO A N 1
ATOM 1328 C CA . PRO A 1 165 ? 25.139 15.288 2.600 1.00 96.62 165 PRO A CA 1
ATOM 1329 C C . PRO A 1 165 ? 24.265 16.520 2.866 1.00 96.62 165 PRO A C 1
ATOM 1331 O O . PRO A 1 165 ? 23.430 16.498 3.770 1.00 96.62 165 PRO A O 1
ATOM 1334 N N . VAL A 1 166 ? 24.422 17.584 2.070 1.00 96.69 166 VAL A N 1
ATOM 1335 C CA . VAL A 1 166 ? 23.697 18.850 2.254 1.00 96.69 166 VAL A CA 1
ATOM 1336 C C . VAL A 1 166 ? 22.245 18.702 1.808 1.00 96.69 166 VAL A C 1
ATOM 1338 O O . VAL A 1 166 ? 21.329 19.203 2.465 1.00 96.69 166 VAL A O 1
ATOM 1341 N N . LEU A 1 167 ? 22.002 18.016 0.690 1.00 96.88 167 LEU A N 1
ATOM 1342 C CA . LEU A 1 167 ? 20.646 17.708 0.240 1.00 96.88 167 LEU A CA 1
ATOM 1343 C C . LEU A 1 167 ? 19.974 16.686 1.156 1.00 96.88 167 LEU A C 1
ATOM 1345 O O . LEU A 1 167 ? 18.777 16.815 1.423 1.00 96.88 167 LEU A O 1
ATOM 1349 N N . LYS A 1 168 ? 20.729 15.714 1.677 1.00 97.31 168 LYS A N 1
ATOM 1350 C CA . LYS A 1 168 ? 20.210 14.691 2.585 1.00 97.31 168 LYS A CA 1
ATOM 1351 C C . LYS A 1 168 ? 19.681 15.304 3.872 1.00 97.31 168 LYS A C 1
ATOM 1353 O O . LYS A 1 168 ? 18.564 14.984 4.260 1.00 97.31 168 LYS A O 1
ATOM 1358 N N . GLU A 1 169 ? 20.423 16.228 4.481 1.00 97.06 169 GLU A N 1
ATOM 1359 C CA . GLU A 1 169 ? 19.981 16.956 5.677 1.00 97.06 169 GLU A CA 1
ATOM 1360 C C . GLU A 1 169 ? 18.689 17.747 5.417 1.00 97.06 169 GLU A C 1
ATOM 1362 O O . GLU A 1 169 ? 17.733 17.657 6.187 1.00 97.06 169 GLU A O 1
ATOM 1367 N N . LYS A 1 170 ? 18.603 18.454 4.280 1.00 97.56 170 LYS A N 1
ATOM 1368 C CA . LYS A 1 170 ? 17.385 19.188 3.893 1.00 97.56 170 LYS A CA 1
ATOM 1369 C C . LYS A 1 170 ? 16.182 18.263 3.719 1.00 97.56 170 LYS A C 1
ATOM 1371 O O . LYS A 1 170 ? 15.092 18.580 4.183 1.00 97.56 170 LYS A O 1
ATOM 1376 N N . LYS A 1 171 ? 16.363 17.125 3.046 1.00 97.81 171 LYS A N 1
ATOM 1377 C CA . LYS A 1 171 ? 15.291 16.146 2.830 1.00 97.81 171 LYS A CA 1
ATOM 1378 C C . LYS A 1 171 ? 14.889 15.435 4.123 1.00 97.81 171 LYS A C 1
ATOM 1380 O O . LYS A 1 171 ? 13.702 15.194 4.315 1.00 97.81 171 LYS A O 1
ATOM 1385 N N . ALA A 1 172 ? 15.842 15.160 5.014 1.00 97.25 172 ALA A N 1
ATOM 1386 C CA . ALA A 1 172 ? 15.572 14.636 6.350 1.00 97.25 172 ALA A CA 1
ATOM 1387 C C . ALA A 1 172 ? 14.698 15.609 7.151 1.00 97.25 172 ALA A C 1
ATOM 1389 O O . ALA A 1 172 ? 13.689 15.197 7.710 1.00 97.25 172 ALA A O 1
ATOM 1390 N N . ALA A 1 173 ? 15.026 16.906 7.136 1.00 97.69 173 ALA A N 1
ATOM 1391 C CA . ALA A 1 173 ? 14.224 17.930 7.802 1.00 97.69 173 ALA A CA 1
ATOM 1392 C C . ALA A 1 173 ? 12.789 17.999 7.247 1.00 97.69 173 ALA A C 1
ATOM 1394 O O . ALA A 1 173 ? 11.840 18.062 8.023 1.00 97.69 173 ALA A O 1
ATOM 1395 N N . ILE A 1 174 ? 12.620 17.911 5.919 1.00 97.81 174 ILE A N 1
ATOM 1396 C CA . ILE A 1 174 ? 11.290 17.841 5.289 1.00 97.81 174 ILE A CA 1
ATOM 1397 C C . ILE A 1 174 ? 10.534 16.598 5.762 1.00 97.81 174 ILE A C 1
ATOM 1399 O O . ILE A 1 174 ? 9.353 16.690 6.087 1.00 97.81 174 ILE A O 1
ATOM 1403 N N . PHE A 1 175 ? 11.189 15.436 5.796 1.00 97.75 175 PHE A N 1
ATOM 1404 C CA . PHE A 1 175 ? 10.563 14.215 6.289 1.00 97.75 175 PHE A CA 1
ATOM 1405 C C . PHE A 1 175 ? 10.107 14.383 7.743 1.00 97.75 175 PHE A C 1
ATOM 1407 O O . PHE A 1 175 ? 8.924 14.185 8.008 1.00 97.75 175 PHE A O 1
ATOM 1414 N N . GLU A 1 176 ? 11.001 14.811 8.641 1.00 97.19 176 GLU A N 1
ATOM 1415 C CA . GLU A 1 176 ? 10.729 15.011 10.075 1.00 97.19 176 GLU A CA 1
ATOM 1416 C C . GLU A 1 176 ? 9.597 16.007 10.351 1.00 97.19 176 GLU A C 1
ATOM 1418 O O . GLU A 1 176 ? 8.812 15.819 11.278 1.00 97.19 176 GLU A O 1
ATOM 1423 N N . GLU A 1 177 ? 9.460 17.041 9.523 1.00 97.62 177 GLU A N 1
ATOM 1424 C CA . GLU A 1 177 ? 8.347 17.986 9.614 1.00 97.62 177 GLU A CA 1
ATOM 1425 C C . GLU A 1 177 ? 7.021 17.373 9.127 1.00 97.62 177 GLU A C 1
ATOM 1427 O O . GLU A 1 177 ? 5.963 17.598 9.717 1.00 97.62 177 GLU A O 1
ATOM 1432 N N . GLN A 1 178 ? 7.053 16.608 8.032 1.00 97.25 178 GLN A N 1
ATOM 1433 C CA . GLN A 1 178 ? 5.851 16.196 7.304 1.00 97.25 178 GLN A CA 1
ATOM 1434 C C . GLN A 1 178 ? 5.235 14.890 7.808 1.00 97.25 178 GLN A C 1
ATOM 1436 O O . GLN A 1 178 ? 4.006 14.759 7.793 1.00 97.25 178 GLN A O 1
ATOM 1441 N N . TRP A 1 179 ? 6.049 13.916 8.228 1.00 97.19 179 TRP A N 1
ATOM 1442 C CA . TRP A 1 179 ? 5.548 12.599 8.621 1.00 97.19 179 TRP A CA 1
ATOM 1443 C C . TRP A 1 179 ? 4.532 12.652 9.778 1.00 97.19 179 TRP A C 1
ATOM 1445 O O . TRP A 1 179 ? 3.472 12.035 9.620 1.00 97.19 179 TRP A O 1
ATOM 1455 N N . PRO A 1 180 ? 4.729 13.412 10.881 1.00 97.94 180 PRO A N 1
ATOM 1456 C CA . PRO A 1 180 ? 3.803 13.340 12.009 1.00 97.94 180 PRO A CA 1
ATOM 1457 C C . PRO A 1 180 ? 2.471 14.022 11.682 1.00 97.94 180 PRO A C 1
ATOM 1459 O O . PRO A 1 180 ? 1.411 13.551 12.094 1.00 97.94 180 PRO A O 1
ATOM 1462 N N . ILE A 1 181 ? 2.504 15.096 10.883 1.00 97.88 181 ILE A N 1
ATOM 1463 C CA . ILE A 1 181 ? 1.310 15.821 10.429 1.00 97.88 181 ILE A CA 1
ATOM 1464 C C . ILE A 1 181 ? 0.453 14.912 9.541 1.00 97.88 181 ILE A C 1
ATOM 1466 O O . ILE A 1 181 ? -0.754 14.784 9.750 1.00 97.88 181 ILE A O 1
ATOM 1470 N N . ARG A 1 182 ? 1.078 14.250 8.561 1.00 97.94 182 ARG A N 1
ATOM 1471 C CA . ARG A 1 182 ? 0.377 13.385 7.602 1.00 97.94 182 ARG A CA 1
ATOM 1472 C C . ARG A 1 182 ? -0.175 12.128 8.267 1.00 97.94 182 ARG A C 1
ATOM 1474 O O . ARG A 1 182 ? -1.333 11.792 8.030 1.00 97.94 182 ARG A O 1
ATOM 1481 N N . LEU A 1 183 ? 0.604 11.472 9.132 1.00 98.19 183 LEU A N 1
ATOM 1482 C CA . LEU A 1 183 ? 0.121 10.303 9.870 1.00 98.19 183 LEU A CA 1
ATOM 1483 C C . LEU A 1 183 ? -1.005 10.657 10.845 1.00 98.19 183 LEU A C 1
ATOM 1485 O O . LEU A 1 183 ? -1.936 9.866 10.974 1.00 98.19 183 LEU A O 1
ATOM 1489 N N . ARG A 1 184 ? -1.000 11.853 11.457 1.00 98.44 184 ARG A N 1
ATOM 1490 C CA . ARG A 1 184 ? -2.124 12.297 12.299 1.00 98.44 184 ARG A CA 1
ATOM 1491 C C . ARG A 1 184 ? -3.414 12.420 11.495 1.00 98.44 184 ARG A C 1
ATOM 1493 O O . ARG A 1 184 ? -4.430 11.878 11.912 1.00 98.44 184 ARG A O 1
ATOM 1500 N N . ILE A 1 185 ? -3.362 13.065 10.328 1.00 98.25 185 ILE A N 1
ATOM 1501 C CA . ILE A 1 185 ? -4.528 13.208 9.439 1.00 98.25 185 ILE A CA 1
ATOM 1502 C C . ILE A 1 185 ? -5.064 11.832 9.020 1.00 98.25 185 ILE A C 1
ATOM 1504 O O . ILE A 1 185 ? -6.273 11.599 9.045 1.00 98.25 185 ILE A O 1
ATOM 1508 N N . LEU A 1 186 ? -4.171 10.909 8.653 1.00 98.38 186 LEU A N 1
ATOM 1509 C CA . LEU A 1 186 ? -4.547 9.552 8.254 1.00 98.38 186 LEU A CA 1
ATOM 1510 C C . LEU A 1 186 ? -5.156 8.762 9.418 1.00 98.38 186 LEU A C 1
ATOM 1512 O O . LEU A 1 186 ? -6.168 8.092 9.225 1.00 98.38 186 LEU A O 1
ATOM 1516 N N . GLU A 1 187 ? -4.595 8.869 10.622 1.00 98.19 187 GLU A N 1
ATOM 1517 C CA . GLU A 1 187 ? -5.156 8.243 11.820 1.00 98.19 187 GLU A CA 1
ATOM 1518 C C . GLU A 1 187 ? -6.543 8.814 12.161 1.00 98.19 187 GLU A C 1
ATOM 1520 O O . GLU A 1 187 ? -7.462 8.061 12.479 1.00 98.19 187 GLU A O 1
ATOM 1525 N N . ASP A 1 188 ? -6.732 10.129 12.051 1.00 98.25 188 ASP A N 1
ATOM 1526 C CA . ASP A 1 188 ? -8.025 10.768 12.302 1.00 98.25 188 ASP A CA 1
ATOM 1527 C C . ASP A 1 188 ? -9.080 10.320 11.284 1.00 98.25 188 ASP A C 1
ATOM 1529 O O . ASP A 1 188 ? -10.216 10.025 11.657 1.00 98.25 188 ASP A O 1
ATOM 1533 N N . HIS A 1 189 ? -8.709 10.198 10.008 1.00 97.81 189 HIS A N 1
ATOM 1534 C CA . HIS A 1 189 ? -9.587 9.642 8.977 1.00 97.81 189 HIS A CA 1
ATOM 1535 C C . HIS A 1 189 ? -9.928 8.174 9.251 1.00 97.81 189 HIS A C 1
ATOM 1537 O O . HIS A 1 189 ? -11.084 7.777 9.115 1.00 97.81 189 HIS A O 1
ATOM 1543 N N . LEU A 1 190 ? -8.943 7.372 9.660 1.00 97.62 190 LEU A N 1
ATOM 1544 C CA . LEU A 1 190 ? -9.152 5.975 10.022 1.00 97.62 190 LEU A CA 1
ATOM 1545 C C . LEU A 1 190 ? -10.153 5.857 11.183 1.00 97.62 190 LEU A C 1
ATOM 1547 O O . LEU A 1 190 ? -11.120 5.103 11.080 1.00 97.62 190 LEU A O 1
ATOM 1551 N N . LYS A 1 191 ? -9.990 6.665 12.239 1.00 96.69 191 LYS A N 1
ATOM 1552 C CA . LYS A 1 191 ? -10.930 6.752 13.372 1.00 96.69 191 LYS A CA 1
ATOM 1553 C C . LYS A 1 191 ? -12.336 7.140 12.922 1.00 96.69 191 LYS A C 1
ATOM 1555 O O . LYS A 1 191 ? -13.305 6.481 13.289 1.00 96.69 191 LYS A O 1
ATOM 1560 N N . GLN A 1 192 ? -12.455 8.184 12.102 1.00 96.06 192 GLN A N 1
ATOM 1561 C CA . GLN A 1 192 ? -13.742 8.653 11.574 1.00 96.06 192 GLN A CA 1
ATOM 1562 C C . GLN A 1 192 ? -14.459 7.588 10.734 1.00 96.06 192 GLN A C 1
ATOM 1564 O O . GLN A 1 192 ? -15.688 7.554 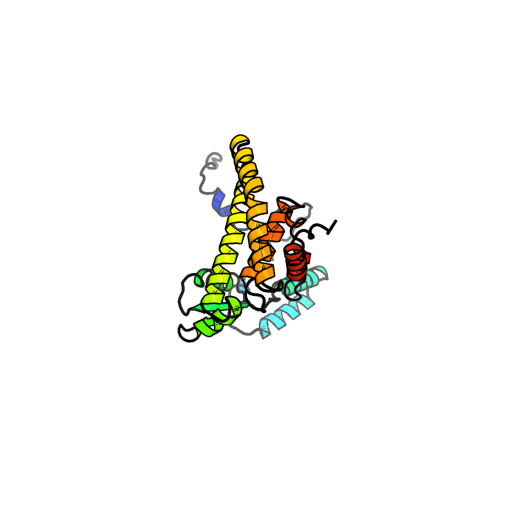10.707 1.00 96.06 192 GLN A O 1
ATOM 1569 N N . ASN A 1 193 ? -13.700 6.694 10.099 1.00 94.44 193 ASN A N 1
ATOM 1570 C CA . ASN A 1 193 ? -14.225 5.597 9.291 1.00 94.44 193 ASN A CA 1
ATOM 1571 C C . ASN A 1 193 ? -14.439 4.296 10.088 1.00 94.44 193 ASN A C 1
ATOM 1573 O O . ASN A 1 193 ? -14.802 3.277 9.503 1.00 94.44 193 ASN A O 1
ATOM 1577 N N . GLY A 1 194 ? -14.271 4.325 11.415 1.00 92.75 194 GLY A N 1
ATOM 1578 C CA . GLY A 1 194 ? -14.548 3.197 12.307 1.00 92.75 194 GLY A CA 1
ATOM 1579 C C . GLY A 1 194 ? -13.337 2.332 12.665 1.00 92.75 194 GLY A C 1
ATOM 1580 O O . GLY A 1 194 ? -13.520 1.304 13.304 1.00 92.75 194 GLY A O 1
ATOM 1581 N N . GLY A 1 195 ? -12.119 2.716 12.273 1.00 91.31 195 GLY A N 1
ATOM 1582 C CA . GLY A 1 195 ? -10.865 2.098 12.733 1.00 91.31 195 GLY A CA 1
ATOM 1583 C C . GLY A 1 195 ? -10.439 0.815 12.010 1.00 91.31 195 GLY A C 1
ATOM 1584 O O . GLY A 1 195 ? -9.278 0.423 12.081 1.00 91.31 195 GLY A O 1
ATOM 1585 N N . GLU A 1 196 ? -11.349 0.163 11.283 1.00 92.50 196 GLU A N 1
ATOM 1586 C CA . GLU A 1 196 ? -11.108 -1.175 10.727 1.00 92.50 196 GLU A CA 1
ATOM 1587 C C . GLU A 1 196 ? -10.435 -1.176 9.345 1.00 92.50 196 GLU A C 1
ATOM 1589 O O . GLU A 1 196 ? -9.592 -2.040 9.078 1.00 92.50 196 GLU A O 1
ATOM 1594 N N . CYS A 1 197 ? -10.837 -0.256 8.464 1.00 94.56 197 CYS A N 1
ATOM 1595 C CA . CYS A 1 197 ? -10.330 -0.045 7.103 1.00 94.56 197 CYS A CA 1
ATOM 1596 C C . CYS A 1 197 ? -10.422 1.449 6.763 1.00 94.56 197 CYS A C 1
ATOM 1598 O O . CYS A 1 197 ? -11.233 2.176 7.343 1.00 94.56 197 CYS A O 1
ATOM 1600 N N . PHE A 1 198 ? -9.640 1.916 5.790 1.00 96.25 198 PHE A N 1
ATOM 1601 C CA . PHE A 1 198 ? -9.715 3.312 5.352 1.00 96.25 198 PHE A CA 1
ATOM 1602 C C . PHE A 1 198 ? -11.005 3.634 4.597 1.00 96.25 198 PHE A C 1
ATOM 1604 O O . PHE A 1 198 ? -11.444 4.782 4.614 1.00 96.25 198 PHE A O 1
ATOM 1611 N N . VAL A 1 199 ? -11.629 2.657 3.933 1.00 95.12 199 VAL A N 1
ATOM 1612 C CA . VAL A 1 199 ? -12.875 2.856 3.181 1.00 95.12 199 VAL A CA 1
ATOM 1613 C C . VAL A 1 199 ? -13.805 1.660 3.366 1.00 95.12 199 VAL A C 1
ATOM 1615 O O . VAL A 1 199 ? -13.482 0.540 2.983 1.00 95.12 199 VAL A O 1
ATOM 1618 N N . GLY A 1 200 ? -15.005 1.916 3.892 1.00 90.00 200 GLY A N 1
ATOM 1619 C CA . GLY A 1 200 ? -16.004 0.874 4.124 1.00 90.00 200 GLY A C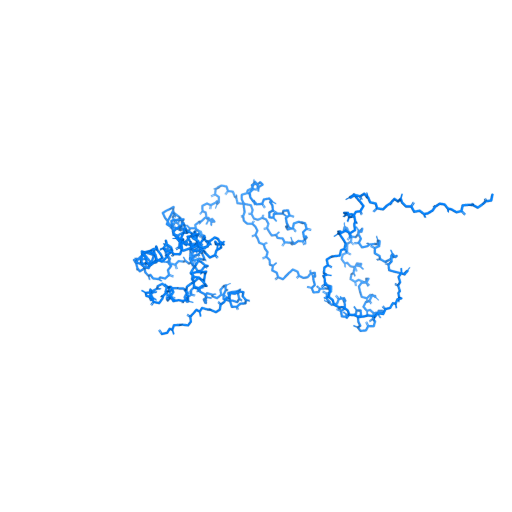A 1
ATOM 1620 C C . GL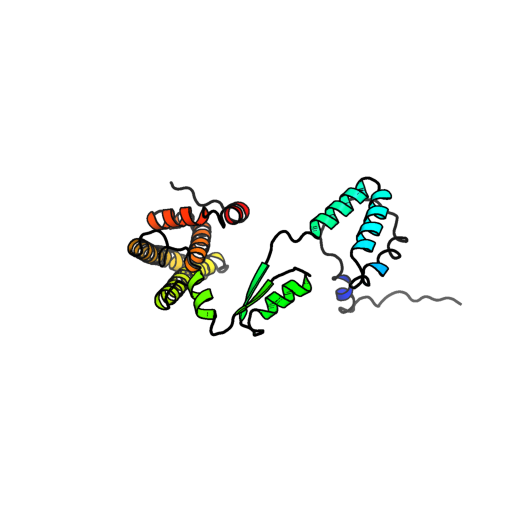Y A 1 200 ? -15.553 -0.146 5.173 1.00 90.00 200 GLY A C 1
ATOM 1621 O O . GLY A 1 200 ? -14.779 0.169 6.068 1.00 90.00 200 GLY A O 1
ATOM 1622 N N . SER A 1 201 ? -16.069 -1.371 5.076 1.00 87.31 201 SER A N 1
ATOM 1623 C CA . SER A 1 201 ? -15.827 -2.441 6.059 1.00 87.31 201 SER A CA 1
ATOM 1624 C C . SER A 1 201 ? -15.039 -3.633 5.509 1.00 87.31 201 SER A C 1
ATOM 1626 O O . SER A 1 201 ? -14.812 -4.605 6.226 1.00 87.31 201 SER A O 1
ATOM 1628 N N . LYS A 1 202 ? -14.690 -3.610 4.221 1.00 89.62 202 LYS A N 1
ATOM 1629 C CA . LYS A 1 202 ? -13.941 -4.667 3.536 1.00 89.62 202 LYS A CA 1
ATOM 1630 C C . LYS A 1 202 ? -12.550 -4.129 3.233 1.00 89.62 202 LYS A C 1
ATOM 1632 O O . LYS A 1 202 ? -12.445 -2.992 2.797 1.00 89.62 202 LYS A O 1
ATOM 1637 N N . THR A 1 203 ? -11.523 -4.961 3.378 1.00 93.00 203 THR A N 1
ATOM 1638 C CA . THR A 1 203 ? -10.171 -4.625 2.922 1.00 93.00 203 THR A CA 1
ATOM 1639 C C . THR A 1 203 ? -10.171 -4.324 1.426 1.00 93.00 203 THR A C 1
ATOM 1641 O O . THR A 1 203 ? -10.559 -5.167 0.609 1.00 93.00 203 THR A O 1
ATOM 1644 N N . LEU A 1 204 ? -9.718 -3.124 1.076 1.00 93.56 204 LEU A N 1
ATOM 1645 C CA . LEU A 1 204 ? -9.546 -2.659 -0.292 1.00 93.56 204 LEU A CA 1
ATOM 1646 C C . LEU A 1 204 ? -8.063 -2.454 -0.597 1.00 93.56 204 LEU A C 1
ATOM 1648 O O . LEU A 1 204 ? -7.184 -2.545 0.260 1.00 93.56 204 LEU A O 1
ATOM 1652 N N . TRP A 1 205 ? -7.765 -2.170 -1.858 1.00 93.56 205 TRP A N 1
ATOM 1653 C CA . TRP A 1 205 ? -6.385 -2.015 -2.309 1.00 93.56 205 TRP A CA 1
ATOM 1654 C C . TRP A 1 205 ? -5.628 -0.873 -1.611 1.00 93.56 205 TRP A C 1
ATOM 1656 O O . TRP A 1 205 ? -4.421 -0.987 -1.406 1.00 93.56 205 TRP A O 1
ATOM 1666 N N . CYS A 1 206 ? -6.326 0.189 -1.189 1.00 96.06 206 CYS A N 1
ATOM 1667 C CA . CYS A 1 206 ? -5.723 1.277 -0.420 1.00 96.06 206 CYS A CA 1
ATOM 1668 C C . CYS A 1 206 ? -5.193 0.808 0.936 1.00 96.06 206 CYS A C 1
ATOM 1670 O O . CYS A 1 206 ? -4.164 1.303 1.384 1.00 96.06 206 CYS A O 1
ATOM 1672 N N . ASP A 1 207 ? -5.836 -0.184 1.556 1.00 97.44 207 ASP A N 1
ATOM 1673 C CA . ASP A 1 207 ? -5.403 -0.735 2.837 1.00 97.44 207 ASP A CA 1
ATOM 1674 C C . ASP A 1 207 ? -4.109 -1.553 2.684 1.00 97.44 207 ASP A C 1
ATOM 1676 O O . ASP A 1 207 ? -3.234 -1.512 3.549 1.00 97.44 207 ASP A O 1
ATOM 1680 N N . LEU A 1 208 ? -3.948 -2.250 1.552 1.00 96.38 208 LEU A N 1
ATOM 1681 C CA . LEU A 1 208 ? -2.718 -2.977 1.214 1.00 96.38 208 LEU A CA 1
ATOM 1682 C C . LEU A 1 208 ? -1.554 -2.026 0.907 1.00 96.38 208 LEU A C 1
ATOM 1684 O O . LEU A 1 208 ? -0.419 -2.296 1.299 1.00 96.38 208 LEU A O 1
ATOM 1688 N N . VAL A 1 209 ? -1.831 -0.902 0.238 1.00 97.56 209 VAL A N 1
ATOM 1689 C CA . VAL A 1 209 ? -0.835 0.160 0.036 1.00 97.56 209 VAL A CA 1
ATOM 1690 C C . VAL A 1 209 ? -0.457 0.794 1.370 1.00 97.56 209 VAL A C 1
ATOM 1692 O O . VAL A 1 209 ? 0.731 0.932 1.643 1.00 97.56 209 VAL A O 1
ATOM 1695 N N . ALA A 1 210 ? -1.436 1.116 2.220 1.00 98.06 210 ALA A N 1
ATOM 1696 C CA . ALA A 1 210 ? -1.191 1.634 3.561 1.00 98.06 210 ALA A CA 1
ATOM 1697 C C . ALA A 1 210 ? -0.296 0.678 4.361 1.00 98.06 210 ALA A C 1
ATOM 1699 O O . ALA A 1 210 ? 0.727 1.096 4.887 1.00 98.06 210 ALA A O 1
ATOM 1700 N N . LEU A 1 211 ? -0.621 -0.618 4.386 1.00 97.44 211 LEU A N 1
ATOM 1701 C CA . LEU A 1 211 ? 0.188 -1.650 5.037 1.00 97.44 211 LEU A CA 1
ATOM 1702 C C . LEU A 1 211 ? 1.650 -1.636 4.557 1.00 97.44 211 LEU A C 1
ATOM 1704 O O . LEU A 1 211 ? 2.568 -1.628 5.377 1.00 97.44 211 LEU A O 1
ATOM 1708 N N . TYR A 1 212 ? 1.861 -1.624 3.241 1.00 96.06 212 TYR A N 1
ATOM 1709 C CA . TYR A 1 212 ? 3.196 -1.557 2.648 1.00 96.06 212 TYR A CA 1
ATOM 1710 C C . TYR A 1 212 ? 3.939 -0.278 3.053 1.00 96.06 212 TYR A C 1
ATOM 1712 O O . TYR A 1 212 ? 5.061 -0.355 3.552 1.00 96.06 212 TYR A O 1
ATOM 1720 N N . VAL A 1 213 ? 3.305 0.885 2.892 1.00 97.44 213 VAL A N 1
ATOM 1721 C CA . VAL A 1 213 ? 3.911 2.183 3.208 1.00 97.44 213 VAL A CA 1
ATOM 1722 C C . VAL A 1 213 ? 4.278 2.274 4.685 1.00 97.44 213 VAL A C 1
ATOM 1724 O O . VAL A 1 213 ? 5.380 2.704 5.001 1.00 97.44 213 VAL A O 1
ATOM 1727 N N . LEU A 1 214 ? 3.394 1.845 5.588 1.00 97.06 214 LEU A N 1
ATOM 1728 C CA . LEU A 1 214 ? 3.658 1.862 7.027 1.00 97.06 214 LEU A CA 1
ATOM 1729 C C . LEU A 1 214 ? 4.853 0.976 7.397 1.00 97.06 214 LEU A C 1
ATOM 1731 O O . LEU A 1 214 ? 5.694 1.407 8.181 1.00 97.06 214 LEU A O 1
ATOM 1735 N N . SER A 1 215 ? 4.989 -0.199 6.771 1.00 95.56 215 SER A N 1
ATOM 1736 C CA . SER A 1 215 ? 6.183 -1.039 6.940 1.00 95.56 215 SER A CA 1
ATOM 1737 C C . SER A 1 215 ? 7.447 -0.330 6.453 1.00 95.56 215 SER A C 1
ATOM 1739 O O . SER A 1 215 ? 8.453 -0.333 7.153 1.00 95.56 215 SER A O 1
ATOM 1741 N N . SER A 1 216 ? 7.404 0.323 5.287 1.00 94.31 216 SER A N 1
ATOM 1742 C CA . SER A 1 216 ? 8.553 1.087 4.783 1.00 94.31 216 SER A CA 1
ATOM 1743 C C . SER A 1 216 ? 8.901 2.283 5.670 1.00 94.31 216 SER A C 1
ATOM 1745 O O . SER A 1 216 ? 10.074 2.601 5.832 1.00 94.31 216 SER A O 1
ATOM 1747 N N . LEU A 1 217 ? 7.911 2.947 6.269 1.00 95.06 217 LEU A N 1
ATOM 1748 C CA . LEU A 1 217 ? 8.155 4.041 7.207 1.00 95.06 217 LEU A CA 1
ATOM 1749 C C . LEU A 1 217 ? 8.826 3.547 8.494 1.00 95.06 217 LEU A C 1
ATOM 1751 O O . LEU A 1 217 ? 9.727 4.230 8.969 1.00 95.06 217 LEU A O 1
ATOM 1755 N N . GLU A 1 218 ? 8.465 2.369 9.018 1.00 93.81 218 GLU A N 1
ATOM 1756 C CA . GLU A 1 218 ? 9.166 1.760 10.164 1.00 93.81 218 GLU A CA 1
ATOM 1757 C C . GLU A 1 218 ? 10.639 1.449 9.854 1.00 93.81 218 GLU A C 1
ATOM 1759 O O . GLU A 1 218 ? 11.497 1.588 10.724 1.00 93.81 218 GLU A O 1
ATOM 1764 N N . GLU A 1 219 ? 10.957 1.064 8.614 1.00 92.19 219 GLU A N 1
ATOM 1765 C CA . GLU A 1 219 ? 12.345 0.854 8.180 1.00 92.19 219 GLU A CA 1
ATOM 1766 C C . GLU A 1 219 ? 13.148 2.165 8.131 1.00 92.19 219 GLU A C 1
ATOM 1768 O O . GLU A 1 219 ? 14.351 2.166 8.395 1.00 92.19 219 GLU A O 1
ATOM 1773 N N . ILE A 1 220 ? 12.490 3.286 7.817 1.00 92.31 220 ILE A N 1
ATOM 1774 C CA . ILE A 1 220 ? 13.104 4.623 7.815 1.00 92.31 220 ILE A CA 1
ATOM 1775 C C . ILE A 1 220 ? 13.252 5.151 9.248 1.00 92.31 220 ILE A C 1
ATOM 1777 O O . ILE A 1 220 ? 14.291 5.709 9.604 1.00 92.31 220 ILE A O 1
ATOM 1781 N N . LYS A 1 221 ? 12.206 4.991 10.062 1.00 92.81 221 LYS A N 1
ATOM 1782 C CA . LYS A 1 221 ? 12.098 5.483 11.435 1.00 92.81 221 LYS A CA 1
ATOM 1783 C C . LYS A 1 221 ? 11.282 4.485 12.261 1.00 92.81 221 LYS A C 1
ATOM 1785 O O . LYS A 1 221 ? 10.064 4.408 12.148 1.00 92.81 221 LYS A O 1
ATOM 1790 N N . SER A 1 222 ? 11.952 3.727 13.123 1.00 93.25 222 SER A N 1
ATOM 1791 C CA . SER A 1 222 ? 11.340 2.590 13.829 1.00 93.25 222 SER A CA 1
ATOM 1792 C C . SER A 1 222 ? 10.251 2.972 14.837 1.00 93.25 222 SER A C 1
ATOM 1794 O O . SER A 1 222 ? 9.374 2.165 15.127 1.00 93.25 222 SER A O 1
ATOM 1796 N N . ASP A 1 223 ? 10.271 4.199 15.351 1.00 92.75 223 ASP A N 1
ATOM 1797 C CA . ASP A 1 223 ? 9.291 4.763 16.285 1.00 92.75 223 ASP A CA 1
ATOM 1798 C C . ASP A 1 223 ? 8.179 5.576 15.592 1.00 92.75 223 ASP A C 1
ATOM 1800 O O . ASP A 1 223 ? 7.347 6.174 16.270 1.00 92.75 223 ASP A O 1
ATOM 1804 N N . VAL A 1 224 ? 8.114 5.589 14.253 1.00 95.31 224 VAL A N 1
ATOM 1805 C CA . VAL A 1 224 ? 7.191 6.446 13.476 1.00 95.31 224 VAL A CA 1
ATOM 1806 C C . VAL A 1 224 ? 5.704 6.232 13.804 1.00 95.31 224 VAL A C 1
ATOM 1808 O O . VAL A 1 224 ? 4.895 7.138 13.626 1.00 95.31 224 VAL A O 1
ATOM 1811 N N . LEU A 1 225 ? 5.329 5.051 14.305 1.00 95.25 225 LEU A N 1
ATOM 1812 C CA . LEU A 1 225 ? 3.951 4.710 14.676 1.00 95.25 225 LEU A CA 1
ATOM 1813 C C . LEU A 1 225 ? 3.644 4.850 16.175 1.00 95.25 225 LEU A C 1
ATOM 1815 O O . LEU A 1 225 ? 2.492 4.671 16.566 1.00 95.25 225 LEU A O 1
ATOM 1819 N N . GLN A 1 226 ? 4.633 5.164 17.018 1.00 94.31 226 GLN A N 1
ATOM 1820 C CA . GLN A 1 226 ? 4.483 5.116 18.478 1.00 94.31 226 GLN A CA 1
ATOM 1821 C C . GLN A 1 226 ? 3.396 6.072 19.004 1.00 94.31 226 GLN A C 1
ATOM 1823 O O . GLN A 1 226 ? 2.670 5.723 19.932 1.00 94.31 2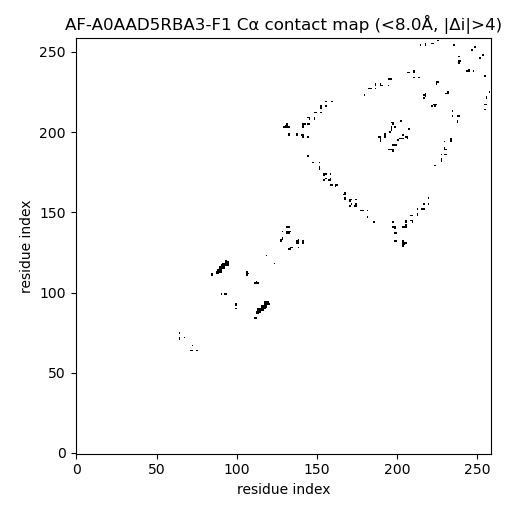26 GLN A O 1
ATOM 1828 N N . ASP A 1 227 ? 3.232 7.237 18.372 1.00 94.56 227 ASP A N 1
ATOM 1829 C CA . ASP A 1 227 ? 2.261 8.270 18.773 1.00 94.56 227 ASP A CA 1
ATOM 1830 C C . ASP A 1 227 ? 0.882 8.144 18.082 1.00 94.56 227 ASP A C 1
ATOM 1832 O O . ASP A 1 227 ? 0.038 9.052 18.176 1.00 94.56 227 ASP A O 1
ATOM 1836 N N . PHE A 1 228 ? 0.653 7.029 17.372 1.00 96.81 228 PHE A N 1
ATOM 1837 C CA . PHE A 1 228 ? -0.533 6.763 16.545 1.00 96.81 228 PHE A CA 1
ATOM 1838 C C . PHE A 1 228 ? -1.129 5.380 16.871 1.00 96.81 228 PHE A C 1
ATOM 1840 O O . PHE A 1 228 ? -1.066 4.464 16.044 1.00 96.81 228 PHE A O 1
ATOM 1847 N N . PRO A 1 229 ? -1.687 5.187 18.082 1.00 95.12 229 PRO A N 1
ATOM 1848 C CA . PRO A 1 229 ? -2.117 3.875 18.571 1.00 95.12 229 PRO A CA 1
ATOM 1849 C C . PRO A 1 229 ? -3.199 3.206 17.710 1.00 95.12 229 PRO A C 1
ATOM 1851 O O . PRO A 1 229 ? -3.194 1.980 17.570 1.00 95.12 229 PRO A O 1
ATOM 1854 N N . GLU A 1 230 ? -4.102 3.973 17.090 1.00 95.94 230 GLU A N 1
ATOM 1855 C CA . GLU A 1 230 ? -5.128 3.388 16.214 1.00 95.94 230 GLU A CA 1
ATOM 1856 C C . GLU A 1 230 ? -4.512 2.923 14.899 1.00 95.94 230 GLU A C 1
ATOM 1858 O O . GLU A 1 230 ? -4.800 1.829 14.413 1.00 95.94 230 GLU A O 1
ATOM 1863 N N . LEU A 1 231 ? -3.591 3.719 14.350 1.00 96.81 231 LEU A N 1
ATOM 1864 C CA . LEU A 1 231 ? -2.879 3.357 13.130 1.00 96.81 231 LEU A CA 1
ATOM 1865 C C . LEU A 1 231 ? -1.960 2.151 13.359 1.00 96.81 231 LEU A C 1
ATOM 1867 O O . LEU A 1 231 ? -1.849 1.292 12.488 1.00 96.81 231 LEU A O 1
ATOM 1871 N N . GLN A 1 232 ? -1.351 2.046 14.542 1.00 95.12 232 GLN A N 1
ATOM 1872 C CA . GLN A 1 232 ? -0.545 0.896 14.946 1.00 95.12 232 GLN A CA 1
ATOM 1873 C C . GLN A 1 232 ? -1.397 -0.371 15.117 1.00 95.12 232 GLN A C 1
ATOM 1875 O O . GLN A 1 232 ? -0.996 -1.455 14.679 1.00 95.12 232 GLN A O 1
ATOM 1880 N N . THR A 1 233 ? -2.584 -0.243 15.715 1.00 95.62 233 THR A N 1
ATOM 1881 C CA . THR A 1 233 ? -3.548 -1.346 15.849 1.00 95.62 233 THR A CA 1
ATOM 1882 C C . THR A 1 233 ? -3.997 -1.834 14.473 1.00 95.62 233 THR A C 1
ATOM 1884 O O . THR A 1 233 ? -3.906 -3.028 14.174 1.00 95.62 233 THR A O 1
ATOM 1887 N N . TYR A 1 234 ? -4.379 -0.904 13.597 1.00 97.25 234 TYR A N 1
ATOM 1888 C CA . TYR A 1 234 ? -4.708 -1.180 12.202 1.00 97.25 234 TYR A CA 1
ATOM 1889 C C . TYR A 1 234 ? -3.548 -1.856 11.459 1.00 97.25 234 TYR A C 1
ATOM 1891 O O . TYR A 1 234 ? -3.739 -2.899 10.837 1.00 97.25 234 TYR A O 1
ATOM 1899 N N . TYR A 1 235 ? -2.329 -1.327 11.564 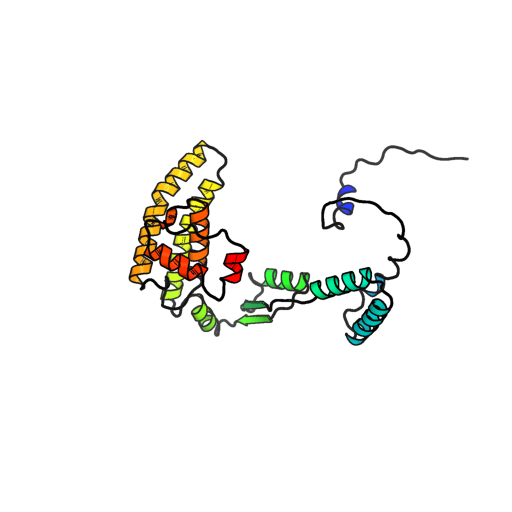1.00 96.31 235 TYR A N 1
ATOM 1900 C CA . TYR A 1 235 ? -1.145 -1.886 10.911 1.00 96.31 235 TYR A CA 1
ATOM 1901 C C . TYR A 1 235 ? -0.866 -3.323 11.367 1.00 96.31 235 TYR A C 1
ATOM 1903 O O . TYR A 1 235 ? -0.655 -4.213 10.540 1.00 96.31 235 TYR A O 1
ATOM 1911 N N . THR A 1 236 ? -0.955 -3.577 12.673 1.00 94.56 236 THR A N 1
ATOM 1912 C CA . THR A 1 236 ? -0.778 -4.915 13.250 1.00 94.56 236 THR A CA 1
ATOM 1913 C C . THR A 1 236 ? -1.843 -5.880 12.740 1.00 94.56 236 THR A C 1
ATOM 1915 O O . THR A 1 236 ? -1.514 -6.991 12.322 1.00 94.56 236 THR A O 1
ATOM 1918 N N . LYS A 1 237 ? -3.115 -5.465 12.711 1.00 95.38 237 LYS A N 1
ATOM 1919 C CA . LYS A 1 237 ? -4.205 -6.258 12.126 1.00 95.38 237 LYS A CA 1
ATOM 1920 C C . LYS A 1 237 ? -3.915 -6.585 10.659 1.00 95.38 237 LYS A C 1
ATOM 1922 O O . LYS A 1 237 ? -3.991 -7.747 10.270 1.00 95.38 237 LYS A O 1
ATOM 1927 N N . MET A 1 238 ? -3.545 -5.581 9.865 1.00 96.12 238 MET A N 1
ATOM 1928 C CA . MET A 1 238 ? -3.295 -5.727 8.431 1.00 96.12 238 MET A CA 1
ATOM 1929 C C . MET A 1 238 ? -2.125 -6.674 8.134 1.00 96.12 238 MET A C 1
ATOM 1931 O O . MET A 1 238 ? -2.247 -7.525 7.257 1.00 96.12 238 MET A O 1
ATOM 1935 N N . ARG A 1 239 ? -1.028 -6.610 8.903 1.00 94.50 239 ARG A N 1
ATOM 1936 C CA . ARG A 1 239 ? 0.092 -7.568 8.792 1.00 94.50 239 ARG A CA 1
ATOM 1937 C C . ARG A 1 239 ? -0.313 -9.016 9.069 1.00 94.50 239 ARG A C 1
ATOM 1939 O O . ARG A 1 239 ? 0.309 -9.931 8.539 1.00 94.50 239 ARG A O 1
ATOM 1946 N N . ASN A 1 240 ? -1.329 -9.213 9.906 1.00 94.69 240 ASN A N 1
ATOM 1947 C CA . ASN A 1 240 ? -1.793 -10.522 10.361 1.00 94.69 240 ASN A CA 1
ATOM 1948 C C . ASN A 1 240 ? -3.025 -11.036 9.601 1.00 94.69 240 ASN A C 1
ATOM 1950 O O . ASN A 1 240 ? -3.602 -12.050 10.002 1.00 94.69 240 ASN A O 1
ATOM 1954 N N . LEU A 1 241 ? -3.429 -10.376 8.510 1.00 94.50 241 LEU A N 1
ATOM 1955 C CA . LEU A 1 241 ? -4.506 -10.870 7.654 1.00 94.50 241 LEU A CA 1
ATOM 1956 C C . LEU A 1 241 ? -4.178 -12.289 7.149 1.00 94.50 241 LEU A C 1
ATOM 1958 O O . LEU A 1 241 ? -3.109 -12.478 6.557 1.00 94.50 241 LEU A O 1
ATOM 1962 N N . PRO A 1 242 ? -5.065 -13.285 7.349 1.00 94.56 242 PRO A N 1
ATOM 1963 C CA . PRO A 1 242 ? -4.799 -14.682 6.999 1.00 94.56 242 PRO A CA 1
ATOM 1964 C C . PRO A 1 242 ? -4.344 -14.896 5.551 1.00 94.56 242 PRO A C 1
ATOM 1966 O O . PRO A 1 242 ? -3.555 -15.795 5.278 1.00 94.56 242 PRO A O 1
ATOM 1969 N N . GLU A 1 243 ? -4.827 -14.065 4.628 1.00 91.62 243 GLU A N 1
ATOM 1970 C CA . GLU A 1 243 ? -4.561 -14.150 3.194 1.00 91.62 243 GLU A CA 1
ATOM 1971 C C . GLU A 1 243 ? -3.128 -13.757 2.814 1.00 91.62 243 GLU A C 1
ATOM 1973 O O . GLU A 1 243 ? -2.621 -14.220 1.792 1.00 91.62 243 GLU A O 1
ATOM 1978 N N . ILE A 1 244 ? -2.474 -12.902 3.610 1.00 92.31 244 ILE A N 1
ATOM 1979 C CA . ILE A 1 244 ? -1.142 -12.350 3.302 1.00 92.31 244 ILE A CA 1
ATOM 1980 C C . ILE A 1 244 ? -0.100 -12.600 4.393 1.00 92.31 244 ILE A C 1
ATOM 1982 O O . ILE A 1 244 ? 1.084 -12.379 4.144 1.00 92.31 244 ILE A O 1
ATOM 1986 N N . ARG A 1 245 ? -0.504 -13.089 5.572 1.00 92.06 245 ARG A N 1
ATOM 1987 C CA . ARG A 1 245 ? 0.379 -13.292 6.728 1.00 92.06 245 ARG A CA 1
ATOM 1988 C C . ARG A 1 245 ? 1.627 -14.096 6.373 1.00 92.06 245 ARG A C 1
ATOM 1990 O O . ARG A 1 245 ? 2.730 -13.628 6.621 1.00 92.06 245 ARG A O 1
ATOM 1997 N N . ASP A 1 246 ? 1.472 -15.249 5.721 1.00 91.00 246 ASP A N 1
ATOM 1998 C CA . ASP A 1 246 ? 2.606 -16.114 5.364 1.00 91.00 246 ASP A CA 1
ATOM 1999 C C . ASP A 1 246 ? 3.608 -15.397 4.436 1.00 91.00 246 ASP A C 1
ATOM 2001 O O . ASP A 1 246 ? 4.821 -15.598 4.534 1.00 91.00 246 ASP A O 1
ATOM 2005 N N . TYR A 1 247 ? 3.111 -14.536 3.537 1.00 92.06 247 TYR A N 1
ATOM 2006 C CA . TYR A 1 247 ? 3.956 -13.714 2.670 1.00 92.06 247 TYR A CA 1
ATOM 2007 C C . TYR A 1 247 ? 4.690 -12.641 3.475 1.00 92.06 247 TYR A C 1
ATOM 2009 O O . TYR A 1 247 ? 5.902 -12.499 3.323 1.00 92.06 247 TYR A O 1
ATOM 2017 N N . VAL A 1 248 ? 3.977 -11.912 4.336 1.00 93.31 248 VAL A N 1
ATOM 2018 C CA . VAL A 1 248 ? 4.546 -10.845 5.168 1.00 93.31 248 VAL A CA 1
ATOM 2019 C C . VAL A 1 248 ? 5.608 -11.408 6.117 1.00 93.31 248 VAL A C 1
ATOM 2021 O O . VAL A 1 248 ? 6.722 -10.897 6.145 1.00 93.31 248 VAL A O 1
ATOM 2024 N N . GLU A 1 249 ? 5.320 -12.502 6.825 1.00 91.00 249 GLU A N 1
ATOM 2025 C CA . GLU A 1 249 ? 6.265 -13.163 7.739 1.00 91.00 249 GLU A CA 1
ATOM 2026 C C . GLU A 1 249 ? 7.527 -13.670 7.028 1.00 91.00 249 GLU A C 1
ATOM 2028 O O . GLU A 1 249 ? 8.614 -13.644 7.600 1.00 91.00 249 GLU A O 1
ATOM 2033 N N . SER A 1 250 ? 7.397 -14.124 5.778 1.00 92.31 250 SER A N 1
ATOM 2034 C CA . SER A 1 250 ? 8.525 -14.684 5.026 1.00 92.31 250 SER A CA 1
ATOM 2035 C C . SER A 1 250 ? 9.400 -13.632 4.345 1.00 92.31 250 SER A C 1
ATOM 2037 O O . SER A 1 250 ? 10.562 -13.916 4.060 1.00 92.31 250 SER A O 1
ATOM 2039 N N . ASN A 1 251 ? 8.846 -12.463 4.006 1.00 91.75 251 ASN A N 1
ATOM 2040 C CA . ASN A 1 251 ? 9.505 -11.513 3.102 1.00 91.75 251 ASN A CA 1
ATOM 2041 C C . ASN A 1 251 ? 9.784 -10.144 3.725 1.00 91.75 251 ASN A C 1
ATOM 2043 O O . ASN A 1 251 ? 10.565 -9.392 3.145 1.00 91.75 251 ASN A O 1
ATOM 2047 N N . TRP A 1 252 ? 9.131 -9.776 4.829 1.00 91.69 252 TRP A N 1
ATOM 2048 C CA . TRP A 1 252 ? 9.251 -8.436 5.410 1.00 91.69 252 TRP A CA 1
ATOM 2049 C C . TRP A 1 252 ? 10.009 -8.470 6.743 1.00 91.69 252 TRP A C 1
ATOM 2051 O O . TRP A 1 252 ? 9.988 -9.491 7.436 1.00 91.69 252 TRP A O 1
ATOM 2061 N N . PRO A 1 253 ? 10.645 -7.354 7.149 1.00 86.94 253 PRO A N 1
ATOM 2062 C CA . PRO A 1 253 ? 11.149 -7.203 8.509 1.00 86.94 253 PRO A CA 1
ATOM 2063 C C . PRO A 1 253 ? 10.029 -7.416 9.540 1.00 86.94 253 PRO A C 1
ATOM 2065 O O . PRO A 1 253 ? 8.862 -7.134 9.235 1.00 86.94 253 PRO A O 1
ATOM 2068 N N . PRO A 1 254 ? 10.342 -7.901 10.756 1.00 83.31 254 PRO A N 1
ATOM 2069 C CA . PRO A 1 254 ? 9.360 -7.942 11.833 1.00 83.31 254 PRO A CA 1
ATOM 2070 C C . PRO A 1 254 ? 8.872 -6.521 12.135 1.00 83.31 254 PRO A C 1
ATOM 2072 O O . PRO A 1 254 ? 9.661 -5.579 12.089 1.00 83.31 254 PRO A O 1
ATOM 2075 N N . ALA A 1 255 ? 7.583 -6.373 12.453 1.00 75.69 255 ALA A N 1
ATOM 2076 C CA . ALA A 1 255 ? 7.054 -5.089 12.907 1.00 75.69 255 ALA A CA 1
ATOM 2077 C C . ALA A 1 255 ? 7.798 -4.638 14.170 1.00 75.69 255 ALA A C 1
ATOM 2079 O O . ALA A 1 255 ? 8.144 -5.477 15.015 1.00 75.69 255 ALA A O 1
ATOM 2080 N N . THR A 1 256 ? 8.034 -3.333 14.310 1.00 73.62 256 THR A N 1
ATOM 2081 C CA . THR A 1 256 ? 8.676 -2.818 15.521 1.00 73.62 256 THR A CA 1
ATOM 2082 C C . THR A 1 256 ? 7.770 -3.118 16.713 1.00 73.62 256 THR A C 1
ATOM 2084 O O . THR A 1 256 ? 6.584 -2.790 16.712 1.00 73.62 256 THR A O 1
ATOM 2087 N N . ALA A 1 257 ? 8.310 -3.811 17.719 1.00 57.78 257 ALA A N 1
ATOM 2088 C CA . ALA A 1 257 ? 7.533 -4.215 18.884 1.00 57.78 257 ALA A CA 1
ATOM 2089 C C . ALA A 1 257 ? 6.945 -2.987 19.596 1.00 57.78 257 ALA A C 1
ATOM 2091 O O . ALA A 1 257 ? 7.646 -1.994 19.805 1.00 57.78 257 ALA A O 1
ATOM 2092 N N . GLN A 1 258 ? 5.674 -3.088 19.994 1.00 51.97 258 GLN A N 1
ATOM 2093 C CA . GLN A 1 258 ? 5.020 -2.113 20.865 1.00 51.97 258 GLN A CA 1
ATOM 2094 C C . GLN A 1 258 ? 5.850 -1.988 22.153 1.00 51.97 258 GLN A C 1
ATOM 2096 O O . GLN A 1 258 ? 6.039 -2.984 22.856 1.00 51.97 258 GLN A O 1
ATOM 2101 N N . LYS A 1 259 ? 6.409 -0.803 22.411 1.00 39.34 259 LYS A N 1
ATOM 2102 C CA . LYS A 1 259 ? 7.054 -0.476 23.689 1.00 39.34 259 LYS A CA 1
ATOM 2103 C C . LYS A 1 259 ? 6.033 0.043 24.683 1.00 39.34 259 LYS A C 1
ATOM 2105 O O . LYS A 1 259 ? 5.159 0.823 24.248 1.00 39.34 259 LYS A O 1
#

pLDDT: mean 75.54, std 25.33, range [22.25, 98.44]

Radius of gyration: 28.18 Å; Cα contacts (8 Å, |Δi|>4): 165; chains: 1; bounding box: 77×67×71 Å

Sequence (259 aa):
MNQPVNKLAEDHPYVTLRRWLHTGTEIFITRTAVLGRHLAALIKPLILAESAQAAWVEVYLRTLIAKANGNGIAKIKRLNKMCIQKHSYTLHYFDVRGRGEPIRLIFAYYNVKFEDNRISKDDWPKYKADFAGSTKSDSAKCDMYVDAFIDLMIIGAAYTHEEDPVLKEKKAAIFEEQWPIRLRILEDHLKQNGGECFVGSKTLWCDLVALYVLSSLEEIKSDVLQDFPELQTYYTKMRNLPEIRDYVESNWPPATAQK

Foldseek 3Di:
DDDDDDDDDDDDPPVVPVVPPPDDDDDDDDDDDDDPPPPVVVCVVVVVPPPDDPVVVVVVVVVQCVVDDPVSVVVVVVVVVVPDPPDEAEDEEAPDCPPCVVVVVVCVVVVPDYHDHHAYPVRVLVVCCVAQNPDPVSNVQLVVLLCLLVVLLVLLCLLVPDDDPVVNVVSVVVNVVPLVVSLVVQLVCCVVQPLAENGHNDDHPSLVSLLVSVLSVCVSPVCSCLVRVSSVVNNVVSCCPPVCVVVCVVPGDDRRDHD

Mean predicted aligned error: 16.29 Å